Protein AF-A0A7S3QGG3-F1 (afdb_monomer_lite)

InterPro domains:
  IPR026705 HID1/Ecm30 [PF12722] (1-366)
  IPR026705 HID1/Ecm30 [PTHR21575] (1-366)

Organism: NCBI:txid122233

Radius of gyration: 30.62 Å; chains: 1; bounding box: 108×59×66 Å

Sequence (366 aa):
MGASASREKFRESFTELIDSDISPDDAEFWDELWKIPSSAEEVFELISPRSARFLRDERFDNLATLFTQATAQLCQIVETPYSIYFDQALNCVRVLTRVLPFLLEKGDLGTGDENVESLCWGTGEPLVDSIDGDRTAVSAAYRDSIVGKLFGGDDKYGGGGSGGSGGSALDDDAPEPLALLAIHAAMHMLFLPQFTCDFYEEGEGEDDGDDNSNSASDDSHSSGESRSRSRKGGSKEGFLDRVERRAREEEKDAEEKEDSIMKKKVGLKSNSKARYVASGILLQPKPACIVWNKGCGVKSKTSIQDSNGRKFDKNRVEVLRLLLSACCDPLYTMAEDYNPLASRWLSVATAADAPNAICLFYSLLN

Secondary structure (DSSP, 8-state):
--HHHHHHHHHHHHHHHHHSPPPTT-HHHHHHHHHS--SHHHHHHHS-HHHHHHHHHH-HHHHHHHHHHHHHHHHHHHHS--GGGHHHHHHHHHHHHHHHHHHHT-EETTEE-HHHHHHHH--S------S--------HHHHHHHHHHHH--------------------TTSPPPHHHHHHHHHHHHTT-BTTTB------S-------------------------------THHHHHHHHHHHHHHHHHHHHHHHHHHHHHTT--TT------TT------SSGGG-SS-BTTB-GGGS---TTHHHHHHHHHHHHHHHHHHT-GGGSS-TTT--TT--HHHHHHTSTT-TTHHHHHHHH--

pLDDT: mean 70.41, std 22.46, range [25.17, 98.19]

Foldseek 3Di:
DPLVVLLVVLLVLLVCLLPHDDDLPPPVSLVSNLPRDDDLVSLDVSCDPVNLLSCVPPVVQSVLSLLLSLLLLLLLCLVPVDVVCLSSNLSSLSNLLNNLLSLLLDDDAPGHDPLSCCSQPNFQDPDPDPPDDDDPRVHSVNSCVSNCVSVVDDPPDDDDDDDDDDDDPDPPPTHGGSLLSNQLSLLSQCQDDPNQDPDDDPPDDPDPPPDDDDDDDDYDDDDDDDDDDDDDDDDPVVVVVVVVVVVVVVVVVVVVVVVVVVCVVVPNDPPDDPPPPPDDDPLAQVQQQSQLDADDVRDPVSHDDDPPNVNSVVSSVSSVSSLVSLLCSLVSHDPVPRDSPPRPSVCSCPPPPRPSSSSVVNNVVD

Structure (mmCIF, N/CA/C/O backbone):
data_AF-A0A7S3QGG3-F1
#
_entry.id   AF-A0A7S3QGG3-F1
#
loop_
_atom_site.group_PDB
_atom_site.id
_atom_site.type_symbol
_atom_site.label_atom_id
_atom_site.label_alt_id
_atom_site.label_comp_id
_atom_site.label_asym_id
_atom_site.label_entity_id
_atom_site.label_seq_id
_atom_site.pdbx_PDB_ins_code
_atom_site.Cartn_x
_atom_site.Cartn_y
_atom_site.Cartn_z
_atom_site.occupancy
_atom_site.B_iso_or_equiv
_atom_site.auth_seq_id
_atom_site.auth_comp_id
_atom_site.auth_asym_id
_atom_site.auth_atom_id
_atom_site.pdbx_PDB_model_num
ATOM 1 N N . MET A 1 1 ? 17.758 20.788 15.809 1.00 44.16 1 MET A N 1
ATOM 2 C CA . MET A 1 1 ? 16.576 20.972 16.682 1.00 44.16 1 MET A CA 1
ATOM 3 C C . MET A 1 1 ? 15.234 20.717 15.967 1.00 44.16 1 MET A C 1
ATOM 5 O O . MET A 1 1 ? 14.211 20.970 16.574 1.00 44.16 1 MET A O 1
ATOM 9 N N . GLY A 1 2 ? 15.196 20.178 14.732 1.00 57.81 2 GLY A N 1
ATOM 10 C CA . GLY A 1 2 ? 13.938 20.007 13.972 1.00 57.81 2 GLY A CA 1
ATOM 11 C C . GLY A 1 2 ? 13.261 18.627 14.041 1.00 57.81 2 GLY A C 1
ATOM 12 O O . GLY A 1 2 ? 12.058 18.543 13.827 1.00 57.81 2 GLY A O 1
ATOM 13 N N . ALA A 1 3 ? 13.993 17.556 14.370 1.00 60.53 3 ALA A N 1
ATOM 14 C CA . ALA A 1 3 ? 13.441 16.193 14.396 1.00 60.53 3 ALA A CA 1
ATOM 15 C C . ALA A 1 3 ? 12.476 15.947 15.575 1.00 60.53 3 ALA A C 1
ATOM 17 O O . ALA A 1 3 ? 11.517 15.201 15.456 1.00 60.53 3 ALA A O 1
ATOM 18 N N . SER A 1 4 ? 12.691 16.593 16.726 1.00 64.12 4 SER A N 1
ATOM 19 C CA . SER A 1 4 ? 11.799 16.425 17.884 1.00 64.12 4 SER A CA 1
ATOM 20 C C . SER A 1 4 ? 10.455 17.137 17.700 1.00 64.12 4 SER A C 1
ATOM 22 O O . SER A 1 4 ? 9.431 16.568 18.051 1.00 64.12 4 SER A O 1
ATOM 24 N N . ALA A 1 5 ? 10.452 18.334 17.103 1.00 70.25 5 ALA A N 1
ATOM 25 C CA . ALA A 1 5 ? 9.229 19.108 16.866 1.00 70.25 5 ALA A CA 1
ATOM 26 C C . ALA A 1 5 ? 8.345 18.503 15.760 1.00 70.25 5 ALA A C 1
ATOM 28 O O . ALA A 1 5 ? 7.125 18.556 15.845 1.00 70.25 5 ALA A O 1
ATOM 29 N N . SER A 1 6 ? 8.951 17.895 14.733 1.00 77.38 6 SER A N 1
ATOM 30 C CA . SER A 1 6 ? 8.214 17.133 13.713 1.00 77.38 6 SER A CA 1
ATOM 31 C C . SER A 1 6 ? 7.546 15.905 14.331 1.00 77.38 6 SER A C 1
ATOM 33 O O . SER A 1 6 ? 6.347 15.720 14.185 1.00 77.38 6 SER A O 1
ATOM 35 N N . ARG A 1 7 ? 8.276 15.113 15.120 1.00 78.62 7 ARG A N 1
ATOM 36 C CA . ARG A 1 7 ? 7.699 13.946 15.809 1.00 78.62 7 ARG A CA 1
ATOM 37 C C . ARG A 1 7 ? 6.535 14.293 16.740 1.00 78.62 7 ARG A C 1
ATOM 39 O O . ARG A 1 7 ? 5.595 13.512 16.841 1.00 78.62 7 ARG A O 1
ATOM 46 N N . GLU A 1 8 ? 6.601 15.436 17.419 1.00 84.62 8 GLU A N 1
ATOM 47 C CA . GLU A 1 8 ? 5.519 15.926 18.280 1.00 84.62 8 GLU A CA 1
ATOM 48 C C . GLU A 1 8 ? 4.269 16.276 17.466 1.00 84.62 8 GLU A C 1
ATOM 50 O O . GLU A 1 8 ? 3.203 15.746 17.760 1.00 84.62 8 GLU A O 1
ATOM 55 N N . LYS A 1 9 ? 4.418 17.023 16.367 1.00 85.00 9 LYS A N 1
ATOM 56 C CA . LYS A 1 9 ? 3.314 17.318 15.439 1.00 85.00 9 LYS A CA 1
ATOM 57 C C . LYS A 1 9 ? 2.662 16.064 14.865 1.00 85.00 9 LYS A C 1
ATOM 59 O O . LYS A 1 9 ? 1.448 15.948 14.876 1.00 85.00 9 LYS A O 1
ATOM 64 N N . PHE A 1 10 ? 3.457 15.087 14.419 1.00 82.81 10 PHE A N 1
ATOM 65 C CA . PHE A 1 10 ? 2.900 13.831 13.899 1.00 82.81 10 PHE A CA 1
ATOM 66 C C . PHE A 1 10 ? 2.088 13.102 14.972 1.00 82.81 10 PHE A C 1
ATOM 68 O O . PHE A 1 10 ? 1.020 12.558 14.699 1.00 82.81 10 PHE A O 1
ATOM 75 N N . ARG A 1 11 ? 2.577 13.128 16.218 1.00 86.88 11 ARG A N 1
ATOM 76 C CA . ARG A 1 11 ? 1.882 12.563 17.373 1.00 86.88 11 ARG A CA 1
ATOM 77 C C . ARG A 1 11 ? 0.580 13.287 17.680 1.00 86.88 11 ARG A C 1
ATOM 79 O O . ARG A 1 11 ? -0.384 12.613 18.030 1.00 86.88 11 ARG A O 1
ATOM 86 N N . GLU A 1 12 ? 0.547 14.607 17.548 1.00 89.88 12 GLU A N 1
ATOM 87 C CA . GLU A 1 12 ? -0.672 15.409 17.670 1.00 89.88 12 GLU A CA 1
ATOM 88 C C . GLU A 1 12 ? -1.682 15.019 16.588 1.00 89.88 12 GLU A C 1
ATOM 90 O O . GLU A 1 12 ? -2.778 14.595 16.947 1.00 89.88 12 GLU A O 1
ATOM 95 N N . SER A 1 13 ? -1.287 15.000 15.309 1.00 88.75 13 SER A N 1
ATOM 96 C CA . SER A 1 13 ? -2.169 14.604 14.197 1.00 88.75 13 SER A CA 1
ATOM 97 C C . SER A 1 13 ? -2.724 13.186 14.364 1.00 88.75 13 SER A C 1
ATOM 99 O O . SER A 1 13 ? -3.894 12.925 14.105 1.00 88.75 13 SER A O 1
ATOM 101 N N . PHE A 1 14 ? -1.910 12.239 14.838 1.00 89.31 14 PHE A N 1
ATOM 102 C CA . PHE A 1 14 ? -2.386 10.878 15.088 1.00 89.31 14 PHE A CA 1
ATOM 103 C C . PHE A 1 14 ? -3.274 10.766 16.334 1.00 89.31 14 PHE A C 1
ATOM 105 O O . PHE A 1 14 ? -4.163 9.921 16.380 1.00 89.31 14 PHE A O 1
ATOM 112 N N . THR A 1 15 ? -3.041 11.593 17.355 1.00 89.38 15 THR A N 1
ATOM 113 C CA . THR A 1 15 ? -3.928 11.654 18.528 1.00 89.38 15 THR A CA 1
ATOM 114 C C . THR A 1 15 ? -5.275 12.243 18.125 1.00 89.38 15 THR A C 1
ATOM 116 O O . THR A 1 15 ? -6.308 11.695 18.490 1.00 89.38 15 THR A O 1
ATOM 119 N N . GLU A 1 16 ? -5.273 13.276 17.286 1.00 91.38 16 GLU A N 1
ATOM 120 C CA . GLU A 1 16 ? -6.479 13.835 16.681 1.00 91.38 16 GLU A CA 1
ATOM 121 C C . GLU A 1 16 ? -7.229 12.795 15.838 1.00 91.38 16 GLU A C 1
ATOM 123 O O . GLU A 1 16 ? -8.441 12.670 15.975 1.00 91.38 16 GLU A O 1
ATOM 128 N N . LEU A 1 17 ? -6.517 11.959 15.073 1.00 91.25 17 LEU A N 1
ATOM 129 C CA . LEU A 1 17 ? -7.116 10.833 14.342 1.00 91.25 17 LEU A CA 1
ATOM 130 C C . LEU A 1 17 ? -7.791 9.805 15.265 1.00 91.25 17 LEU A C 1
ATOM 132 O O . LEU A 1 17 ? -8.716 9.110 14.847 1.00 91.25 17 LEU A O 1
ATOM 136 N N . ILE A 1 18 ? -7.340 9.670 16.512 1.00 92.00 18 ILE A N 1
ATOM 137 C CA . ILE A 1 18 ? -7.956 8.774 17.498 1.00 92.00 18 ILE A CA 1
ATOM 138 C C . ILE A 1 18 ? -9.148 9.455 18.179 1.00 92.00 18 ILE A C 1
ATOM 140 O O . ILE A 1 18 ? -10.200 8.830 18.329 1.00 92.00 18 ILE A O 1
ATOM 144 N N . ASP A 1 19 ? -8.998 10.717 18.567 1.00 90.94 19 ASP A N 1
ATOM 145 C CA . ASP A 1 19 ? -9.931 11.411 19.458 1.00 90.94 19 ASP A CA 1
ATOM 146 C C . ASP A 1 19 ? -11.068 12.139 18.714 1.00 90.94 19 ASP A C 1
ATOM 148 O O . ASP A 1 19 ? -12.147 12.312 19.281 1.00 90.94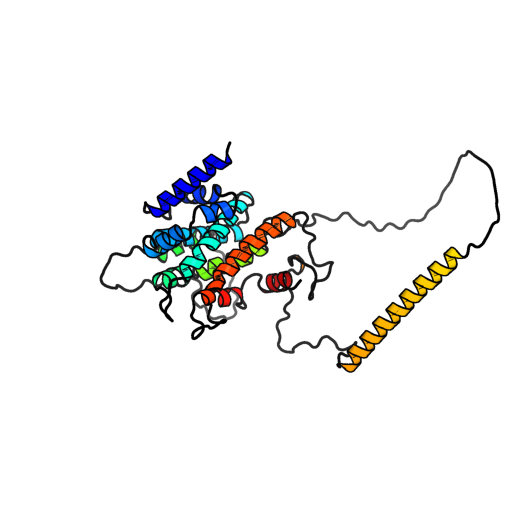 19 ASP A O 1
ATOM 152 N N . SER A 1 20 ? -10.865 12.520 17.448 1.00 90.81 20 SER A N 1
ATOM 153 C CA . SER A 1 20 ? -11.765 13.392 16.673 1.00 90.81 20 SER A CA 1
ATOM 154 C C . SER A 1 20 ? -12.174 12.772 15.339 1.00 90.81 20 SER A C 1
ATOM 156 O O . SER A 1 20 ? -11.439 11.973 14.759 1.00 90.81 20 SER A O 1
ATOM 158 N N . ASP A 1 21 ? -13.378 13.087 14.861 1.00 87.00 21 ASP A N 1
ATOM 159 C CA . ASP A 1 21 ? -13.834 12.672 13.530 1.00 87.00 21 ASP A CA 1
ATOM 160 C C . ASP A 1 21 ? -13.167 13.550 12.479 1.00 87.00 21 ASP A C 1
ATOM 162 O O . ASP A 1 21 ? -13.369 14.765 12.456 1.00 87.00 21 ASP A O 1
ATOM 166 N N . ILE A 1 22 ? -12.350 12.933 11.629 1.00 87.94 22 ILE A N 1
ATOM 167 C CA . ILE A 1 22 ? -11.585 13.656 10.616 1.00 87.94 22 ILE A CA 1
ATOM 168 C C . ILE A 1 22 ? -12.312 13.548 9.292 1.00 87.94 22 ILE A C 1
ATOM 170 O O . ILE A 1 22 ? -12.574 12.451 8.796 1.00 87.94 22 ILE A O 1
ATOM 174 N N . SER A 1 23 ? -12.620 14.705 8.710 1.00 87.00 23 SER A N 1
ATOM 175 C CA . SER A 1 23 ? -13.204 14.734 7.381 1.00 87.00 23 SER A CA 1
ATOM 176 C C . SER A 1 23 ? -12.190 14.195 6.375 1.00 87.00 23 SER A C 1
ATOM 178 O O . SER A 1 23 ? -11.049 14.664 6.323 1.00 87.00 23 SER A O 1
ATOM 180 N N . PRO A 1 24 ? -12.582 13.254 5.516 1.00 82.94 24 PRO A N 1
ATOM 181 C CA . PRO A 1 24 ? -11.700 12.816 4.454 1.00 82.94 24 PRO A CA 1
ATOM 182 C C . PRO A 1 24 ? -11.383 13.940 3.436 1.00 82.94 24 PRO A C 1
ATOM 184 O O . PRO A 1 24 ? -10.364 13.864 2.760 1.00 82.94 24 PRO A O 1
ATOM 187 N N . ASP A 1 25 ? -12.172 15.021 3.379 1.00 84.25 25 ASP A N 1
ATOM 188 C CA . ASP A 1 25 ? -11.895 16.198 2.534 1.00 84.25 25 ASP A CA 1
ATOM 189 C C . ASP A 1 25 ? -10.905 17.201 3.164 1.00 84.25 25 ASP A C 1
ATOM 191 O O . ASP A 1 25 ? -10.607 18.240 2.567 1.00 84.25 25 ASP A O 1
ATOM 195 N N . ASP A 1 26 ? -10.392 16.924 4.367 1.00 89.00 26 ASP A N 1
ATOM 196 C CA . ASP A 1 26 ? -9.423 17.781 5.054 1.00 89.00 26 ASP A CA 1
ATOM 197 C C . ASP A 1 26 ? -8.012 17.635 4.459 1.00 89.00 26 ASP A C 1
ATOM 199 O O . ASP A 1 26 ? -7.131 16.954 4.988 1.00 89.00 26 ASP A O 1
ATOM 203 N N . ALA A 1 27 ? -7.802 18.264 3.302 1.00 87.25 27 ALA A N 1
ATOM 204 C CA . ALA A 1 27 ? -6.539 18.188 2.577 1.00 87.25 27 ALA A CA 1
ATOM 205 C C . ALA A 1 27 ? -5.342 18.719 3.387 1.00 87.25 27 ALA A C 1
ATOM 207 O O . ALA A 1 27 ? -4.229 18.245 3.181 1.00 87.25 27 ALA A O 1
ATOM 208 N N . GLU A 1 28 ? -5.552 19.681 4.293 1.00 89.12 28 GLU A N 1
ATOM 209 C CA . GLU A 1 28 ? -4.480 20.243 5.121 1.00 89.12 28 GLU A CA 1
ATOM 210 C C . GLU A 1 28 ? -4.008 19.221 6.159 1.00 89.12 28 GLU A C 1
ATOM 212 O O . GLU A 1 28 ? -2.804 18.973 6.268 1.00 89.12 28 GLU A O 1
ATOM 217 N N . PHE A 1 29 ? -4.950 18.555 6.836 1.00 92.00 29 PHE A N 1
ATOM 218 C CA . PHE A 1 29 ? -4.641 17.481 7.776 1.00 92.00 29 PHE A CA 1
ATOM 219 C C . PHE A 1 29 ? -3.883 16.328 7.102 1.00 92.00 29 PHE A C 1
ATOM 221 O O . PHE A 1 29 ? -2.825 15.914 7.585 1.00 92.00 29 PHE A O 1
ATOM 228 N N . TRP A 1 30 ? -4.397 15.807 5.979 1.00 91.88 30 TRP A N 1
ATOM 229 C CA . TRP A 1 30 ? -3.793 14.651 5.303 1.00 91.88 30 TRP A CA 1
ATOM 230 C C . TRP A 1 30 ? -2.407 14.975 4.739 1.00 91.88 30 TRP A C 1
ATOM 232 O O . TRP A 1 30 ? -1.473 14.190 4.904 1.00 91.88 30 TRP A O 1
ATOM 242 N N . ASP A 1 31 ? -2.235 16.151 4.135 1.00 89.31 31 ASP A N 1
ATOM 243 C CA . ASP A 1 31 ? -0.945 16.601 3.611 1.00 89.31 31 ASP A CA 1
ATOM 244 C C . ASP A 1 31 ? 0.096 16.794 4.731 1.00 89.31 31 ASP A C 1
ATOM 246 O O . ASP A 1 31 ? 1.254 16.386 4.580 1.00 89.31 31 ASP A O 1
ATOM 250 N N . GLU A 1 32 ? -0.298 17.339 5.890 1.00 89.62 32 GLU A N 1
ATOM 251 C CA . GLU A 1 32 ? 0.584 17.415 7.061 1.00 89.62 32 GLU A CA 1
ATOM 252 C C . GLU A 1 32 ? 0.936 16.007 7.581 1.00 89.62 32 GLU A C 1
ATOM 254 O O . GLU A 1 32 ? 2.120 15.705 7.771 1.00 89.62 32 GLU A O 1
ATOM 259 N N . LEU A 1 33 ? -0.043 15.102 7.700 1.00 90.50 33 LEU A N 1
ATOM 260 C CA . LEU A 1 33 ? 0.165 13.721 8.154 1.00 90.50 33 LEU A CA 1
ATOM 261 C C . LEU A 1 33 ? 1.197 12.964 7.294 1.00 90.50 33 LEU A C 1
ATOM 263 O O . LEU A 1 33 ? 2.023 12.222 7.834 1.00 90.50 33 LEU A O 1
ATOM 267 N N . TRP A 1 34 ? 1.195 13.166 5.971 1.00 92.25 34 TRP A N 1
ATOM 268 C CA . TRP A 1 34 ? 2.118 12.494 5.045 1.00 92.25 34 TRP A CA 1
ATOM 269 C C . TRP A 1 34 ? 3.494 13.144 4.950 1.00 92.25 34 TRP A C 1
ATOM 271 O O . TRP A 1 34 ? 4.460 12.467 4.593 1.00 92.25 34 TRP A O 1
ATOM 281 N N . LYS A 1 35 ? 3.621 14.435 5.265 1.00 89.12 35 LYS A N 1
ATOM 282 C CA . LYS A 1 35 ? 4.896 15.167 5.179 1.00 89.12 35 LYS A CA 1
ATOM 283 C C . LYS A 1 35 ? 5.805 14.963 6.380 1.00 89.12 35 LYS A C 1
ATOM 285 O O . LYS A 1 35 ? 7.020 15.094 6.239 1.00 89.12 35 LYS A O 1
ATOM 290 N N . ILE A 1 36 ? 5.238 14.707 7.556 1.00 84.44 36 ILE A N 1
ATOM 291 C CA . ILE A 1 36 ? 6.011 14.749 8.798 1.00 84.44 36 ILE A CA 1
ATOM 292 C C . ILE A 1 36 ? 6.928 13.528 9.010 1.00 84.44 36 ILE A C 1
ATOM 294 O O . ILE A 1 36 ? 8.076 13.743 9.415 1.00 84.44 36 ILE A O 1
ATOM 298 N N . PRO A 1 37 ? 6.491 12.270 8.793 1.00 84.75 37 PRO A N 1
ATOM 299 C CA . PRO A 1 37 ? 7.321 11.118 9.129 1.00 84.75 37 PRO A CA 1
ATOM 300 C C . PRO A 1 37 ? 8.581 11.055 8.269 1.00 84.75 37 PRO A C 1
ATOM 302 O O . PRO A 1 37 ? 8.536 11.230 7.053 1.00 84.75 37 PRO A O 1
ATOM 305 N N . SER A 1 38 ? 9.719 10.757 8.891 1.00 82.75 38 SER A N 1
ATOM 306 C CA . SER A 1 38 ? 10.996 10.644 8.178 1.00 82.75 38 SER A CA 1
ATOM 307 C C . SER A 1 38 ? 11.461 9.197 7.984 1.00 82.75 38 SER A C 1
ATOM 309 O O . SER A 1 38 ? 12.297 8.926 7.117 1.00 82.75 38 SER A O 1
ATOM 311 N N . SER A 1 39 ? 10.906 8.246 8.744 1.00 89.12 39 SER A N 1
ATOM 312 C CA . SER A 1 39 ? 11.239 6.823 8.637 1.00 89.12 39 SER A CA 1
ATOM 313 C C . SER A 1 39 ? 10.101 5.895 9.075 1.00 89.12 39 SER A C 1
ATOM 315 O O . SER A 1 39 ? 9.138 6.315 9.720 1.00 89.12 39 SER A O 1
ATOM 317 N N . ALA A 1 40 ? 10.220 4.605 8.740 1.00 89.44 40 ALA A N 1
ATOM 318 C CA . ALA A 1 40 ? 9.274 3.577 9.174 1.00 89.44 40 ALA A CA 1
ATOM 319 C C . ALA A 1 40 ? 9.243 3.423 10.704 1.00 89.44 40 ALA A C 1
ATOM 321 O O . ALA A 1 40 ? 8.181 3.182 11.273 1.00 89.44 40 ALA A O 1
ATOM 322 N N . GLU A 1 41 ? 10.381 3.603 11.383 1.00 90.88 41 GLU A N 1
ATOM 323 C CA . GLU A 1 41 ? 10.461 3.530 12.843 1.00 90.88 41 GLU A CA 1
ATOM 324 C C . GLU A 1 41 ? 9.578 4.587 13.511 1.00 90.88 41 GLU A C 1
ATOM 326 O O . GLU A 1 41 ? 8.884 4.265 14.471 1.00 90.88 41 GLU A O 1
ATOM 331 N N . GLU A 1 42 ? 9.541 5.818 12.987 1.00 89.88 42 GLU A N 1
ATOM 332 C CA . GLU A 1 42 ? 8.689 6.878 13.547 1.00 89.88 42 GLU A CA 1
ATOM 333 C C . GLU A 1 42 ? 7.204 6.553 13.381 1.00 89.88 42 GLU A C 1
ATOM 335 O O . GLU A 1 42 ? 6.424 6.700 14.323 1.00 89.88 42 GLU A O 1
ATOM 340 N N . VAL A 1 43 ? 6.826 6.041 12.204 1.00 92.12 43 VAL A N 1
ATOM 341 C CA . VAL A 1 43 ? 5.459 5.579 11.934 1.00 92.12 43 VAL A CA 1
ATOM 342 C C . VAL A 1 43 ? 5.075 4.449 12.888 1.00 92.12 43 VAL A C 1
ATOM 344 O O . VAL A 1 43 ? 3.981 4.451 13.444 1.00 92.12 43 VAL A O 1
ATOM 347 N N . PHE A 1 44 ? 5.964 3.484 13.118 1.00 92.44 44 PHE A N 1
ATOM 348 C CA . PHE A 1 44 ? 5.653 2.286 13.902 1.00 92.44 44 PHE A CA 1
ATOM 349 C C . PHE A 1 44 ? 5.656 2.558 15.409 1.00 92.44 44 PHE A C 1
ATOM 351 O O . PHE A 1 44 ? 4.908 1.913 16.149 1.00 92.44 44 PHE A O 1
ATOM 358 N N . GLU A 1 45 ? 6.484 3.499 15.861 1.00 90.06 45 GLU A N 1
ATOM 359 C CA . GLU A 1 45 ? 6.492 3.980 17.240 1.00 90.06 45 GLU A CA 1
ATOM 360 C C . GLU A 1 45 ? 5.201 4.734 17.563 1.00 90.06 45 GLU A C 1
ATOM 362 O O . GLU A 1 45 ? 4.620 4.524 18.631 1.00 90.06 45 GLU A O 1
ATOM 367 N N . LEU A 1 46 ? 4.723 5.568 16.633 1.00 86.00 46 LEU A N 1
ATOM 368 C CA . LEU A 1 46 ? 3.498 6.325 16.841 1.00 86.00 46 LEU A CA 1
ATOM 369 C C . LEU A 1 46 ? 2.246 5.455 16.707 1.00 86.00 46 LEU A C 1
ATOM 371 O O . LEU A 1 46 ? 1.405 5.420 17.609 1.00 86.00 46 LEU A O 1
ATOM 375 N N . ILE A 1 47 ? 2.147 4.704 15.610 1.00 92.44 47 ILE A N 1
ATOM 376 C CA . ILE A 1 47 ? 1.074 3.740 15.380 1.00 92.44 47 ILE A CA 1
ATOM 377 C C . ILE A 1 47 ? 1.422 2.465 16.157 1.00 92.44 47 ILE A C 1
ATOM 379 O O . ILE A 1 47 ? 1.831 1.433 15.612 1.00 92.44 47 ILE A O 1
ATOM 383 N N . SER A 1 48 ? 1.297 2.545 17.481 1.00 94.19 48 SER A N 1
ATOM 384 C CA . SER A 1 48 ? 1.527 1.405 18.364 1.00 94.19 48 SER A CA 1
ATOM 385 C C . SER A 1 48 ? 0.534 0.270 18.054 1.00 94.19 48 SER A C 1
ATOM 387 O O . SER A 1 48 ? -0.573 0.539 17.580 1.00 94.19 48 SER A O 1
ATOM 389 N N . PRO A 1 49 ? 0.853 -1.007 18.358 1.00 93.44 49 PRO A N 1
ATOM 390 C CA . PRO A 1 49 ? -0.085 -2.107 18.115 1.00 93.44 49 PRO A CA 1
ATOM 391 C C . PRO A 1 49 ? -1.422 -1.918 18.840 1.00 93.44 49 PRO A C 1
ATOM 393 O O . PRO A 1 49 ? -2.457 -2.393 18.390 1.00 93.44 49 PRO A O 1
ATOM 396 N N . ARG A 1 50 ? -1.397 -1.236 19.992 1.00 92.81 50 ARG A N 1
ATOM 397 C CA . ARG A 1 50 ? -2.593 -0.933 20.775 1.00 92.81 50 ARG A CA 1
ATOM 398 C C . ARG A 1 50 ? -3.446 0.128 20.087 1.00 92.81 50 ARG A C 1
ATOM 400 O O . ARG A 1 50 ? -4.651 -0.055 19.986 1.00 92.81 50 ARG A O 1
ATOM 407 N N . SER A 1 51 ? -2.817 1.195 19.603 1.00 93.25 51 SER A N 1
ATOM 408 C CA . SER A 1 51 ? -3.499 2.276 18.888 1.00 93.25 51 SER A CA 1
ATOM 409 C C . SER A 1 51 ? -4.095 1.790 17.568 1.00 93.25 51 SER A C 1
ATOM 411 O O . SER A 1 51 ? -5.226 2.132 17.259 1.00 93.25 51 SER A O 1
ATOM 413 N N . ALA A 1 52 ? -3.378 0.941 16.824 1.00 92.81 52 ALA A N 1
ATOM 414 C CA . ALA A 1 52 ? -3.884 0.364 15.578 1.00 92.81 52 ALA A CA 1
ATOM 415 C C . ALA A 1 52 ? -5.136 -0.502 15.798 1.00 92.81 52 ALA A C 1
ATOM 417 O O . ALA A 1 52 ? -6.117 -0.358 15.075 1.00 92.81 52 ALA A O 1
ATOM 418 N N . ARG A 1 53 ? -5.134 -1.359 16.830 1.00 92.00 53 ARG A N 1
ATOM 419 C CA . ARG A 1 53 ? -6.324 -2.142 17.203 1.00 92.00 53 ARG A CA 1
ATOM 420 C C . ARG A 1 53 ? -7.468 -1.259 17.689 1.00 92.00 53 ARG A C 1
ATOM 422 O O . ARG A 1 53 ? -8.601 -1.499 17.309 1.00 92.00 53 ARG A O 1
ATOM 429 N N . PHE A 1 54 ? -7.170 -0.214 18.460 1.00 92.94 54 PHE A N 1
ATOM 430 C CA . PHE A 1 54 ? -8.181 0.755 18.884 1.00 92.94 54 PHE A CA 1
ATOM 431 C C . PHE A 1 54 ? -8.825 1.470 17.688 1.00 92.94 54 PHE A C 1
ATOM 433 O O . PHE A 1 54 ? -10.045 1.555 17.624 1.00 92.94 54 PHE A O 1
ATOM 440 N N . LEU A 1 55 ? -8.030 1.914 16.706 1.00 91.44 55 LEU A N 1
ATOM 441 C CA . LEU A 1 55 ? -8.556 2.493 15.467 1.00 91.44 55 LEU A CA 1
ATOM 442 C C . LEU A 1 55 ? -9.453 1.505 14.714 1.00 91.44 55 LEU A 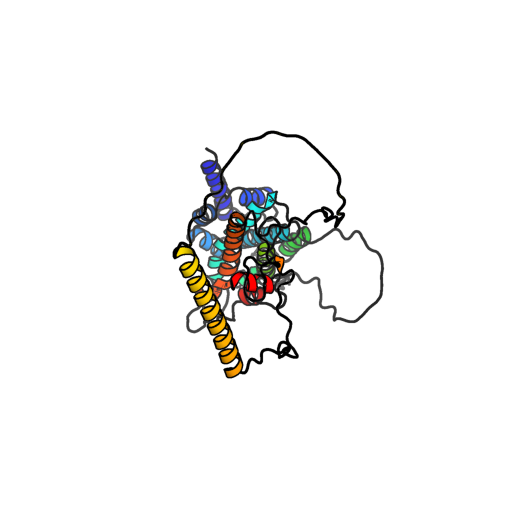C 1
ATOM 444 O O . LEU A 1 55 ? -10.505 1.891 14.225 1.00 91.44 55 LEU A O 1
ATOM 448 N N . ARG A 1 56 ? -9.074 0.227 14.648 1.00 90.94 56 ARG A N 1
ATOM 449 C CA . ARG A 1 56 ? -9.893 -0.811 14.008 1.00 90.94 56 ARG A CA 1
ATOM 450 C C . ARG A 1 56 ? -11.203 -1.074 14.746 1.00 90.94 56 ARG A C 1
ATOM 452 O O . ARG A 1 56 ? -12.233 -1.220 14.100 1.00 90.94 56 ARG A O 1
ATOM 459 N N . ASP A 1 57 ? -11.152 -1.193 16.068 1.00 90.12 57 ASP A N 1
ATOM 460 C CA . ASP A 1 57 ? -12.282 -1.682 16.860 1.00 90.12 57 ASP A CA 1
ATOM 461 C C . ASP A 1 57 ? -13.263 -0.559 17.234 1.00 90.12 57 ASP A C 1
ATOM 463 O O . ASP A 1 57 ? -14.471 -0.773 17.185 1.00 90.12 57 ASP A O 1
ATOM 467 N N . GLU A 1 58 ? -12.760 0.638 17.552 1.00 91.31 58 GLU A N 1
ATOM 468 C CA . GLU A 1 58 ? -13.557 1.749 18.100 1.00 91.31 58 GLU A CA 1
ATOM 469 C C . GLU A 1 58 ? -13.708 2.932 17.128 1.00 91.31 58 GLU A C 1
ATOM 471 O O . GLU A 1 58 ? -14.637 3.726 17.258 1.00 91.31 58 GLU A O 1
ATOM 476 N N . ARG A 1 59 ? -12.797 3.092 16.154 1.00 92.25 59 ARG A N 1
ATOM 477 C CA . ARG A 1 59 ? -12.755 4.249 15.231 1.00 92.25 59 ARG A CA 1
ATOM 478 C C . ARG A 1 59 ? -12.610 3.811 13.769 1.00 92.25 59 ARG A C 1
ATOM 480 O O . ARG A 1 59 ? -11.804 4.370 13.022 1.00 92.25 59 ARG A O 1
ATOM 487 N N . PHE A 1 60 ? -13.374 2.792 13.366 1.00 90.88 60 PHE A N 1
ATOM 488 C CA . PHE A 1 60 ? -13.214 2.156 12.054 1.00 90.88 60 PHE A CA 1
ATOM 489 C C . PHE A 1 60 ? -13.369 3.141 10.885 1.00 90.88 60 PHE A C 1
ATOM 491 O O . PHE A 1 60 ? -12.632 3.034 9.913 1.00 90.88 60 PHE A O 1
ATOM 498 N N . ASP A 1 61 ? -14.248 4.140 10.987 1.00 88.94 61 ASP A N 1
ATOM 499 C CA . ASP A 1 61 ? -14.446 5.136 9.922 1.00 88.94 61 ASP A CA 1
ATOM 500 C C . ASP A 1 61 ? -13.190 5.991 9.674 1.00 88.94 61 ASP A C 1
ATOM 502 O O . ASP A 1 61 ? -12.806 6.234 8.525 1.00 88.94 61 ASP A O 1
ATOM 506 N N . ASN A 1 62 ? -12.478 6.365 10.743 1.00 91.62 62 ASN A N 1
ATOM 507 C CA . ASN A 1 62 ? -11.188 7.050 10.638 1.00 91.62 62 ASN A CA 1
ATOM 508 C C . ASN A 1 62 ? -10.115 6.119 10.057 1.00 91.62 62 ASN A C 1
ATOM 510 O O . ASN A 1 62 ? -9.285 6.558 9.262 1.00 91.62 62 ASN A O 1
ATOM 514 N N . LEU A 1 63 ? -10.140 4.825 10.402 1.00 92.62 63 LEU A N 1
ATOM 515 C CA . LEU A 1 63 ? -9.236 3.829 9.819 1.00 92.62 63 LEU A CA 1
ATOM 516 C C . LEU A 1 63 ? -9.491 3.626 8.319 1.00 92.62 63 LEU A C 1
ATOM 518 O O . LEU A 1 63 ? -8.547 3.586 7.531 1.00 92.62 63 LEU A O 1
ATOM 522 N N . ALA A 1 64 ? -10.759 3.512 7.928 1.00 91.31 64 ALA A N 1
ATOM 523 C CA . ALA A 1 64 ? -11.201 3.387 6.547 1.00 91.31 64 ALA A CA 1
ATOM 524 C C . ALA A 1 64 ? -10.790 4.613 5.730 1.00 91.31 64 ALA A C 1
ATOM 526 O O . ALA A 1 64 ? -10.266 4.474 4.623 1.00 91.31 64 ALA A O 1
ATOM 527 N N . THR A 1 65 ? -10.957 5.805 6.301 1.00 92.00 65 THR A N 1
ATOM 528 C CA . THR A 1 65 ? -10.504 7.058 5.700 1.00 92.00 65 THR A CA 1
ATOM 529 C C . THR A 1 65 ? -8.985 7.090 5.544 1.00 92.00 65 THR A C 1
ATOM 531 O O . THR A 1 65 ? -8.501 7.326 4.440 1.00 92.00 65 THR A O 1
ATOM 534 N N . LEU A 1 66 ? -8.230 6.785 6.606 1.00 94.12 66 LEU A N 1
ATOM 535 C CA . LEU A 1 66 ? -6.765 6.716 6.582 1.00 94.12 66 LEU A CA 1
ATOM 536 C C . LEU A 1 66 ? -6.270 5.774 5.476 1.00 94.12 66 LEU A C 1
ATOM 538 O O . LEU A 1 66 ? -5.369 6.123 4.715 1.00 94.12 66 LEU A O 1
ATOM 542 N N . PHE A 1 67 ? -6.871 4.585 5.381 1.00 94.62 67 PHE A N 1
ATOM 543 C CA . PHE A 1 67 ? -6.539 3.592 4.364 1.00 94.62 67 PHE A CA 1
ATOM 544 C C . PHE A 1 67 ? -6.861 4.107 2.956 1.00 94.62 67 PHE A C 1
ATOM 546 O O . PHE A 1 67 ? -6.024 4.018 2.062 1.00 94.62 67 PHE A O 1
ATOM 553 N N . THR A 1 68 ? -8.048 4.692 2.771 1.00 92.75 68 THR A N 1
ATOM 554 C CA . THR A 1 68 ? -8.501 5.240 1.484 1.00 92.75 68 THR A CA 1
ATOM 555 C C . THR A 1 68 ? -7.594 6.369 1.004 1.00 92.75 68 THR A C 1
ATOM 557 O O . THR A 1 68 ? -7.143 6.332 -0.137 1.00 92.75 68 THR A O 1
ATOM 560 N N . GLN A 1 69 ? -7.267 7.329 1.873 1.00 94.12 69 GLN A N 1
ATOM 561 C CA . GLN A 1 69 ? -6.389 8.459 1.550 1.00 94.12 69 GLN A CA 1
ATOM 562 C C . GLN A 1 69 ? -4.967 8.003 1.216 1.00 94.12 69 GLN A C 1
ATOM 564 O O . GLN A 1 69 ? -4.377 8.461 0.239 1.00 94.12 69 GLN A O 1
ATOM 569 N N . ALA A 1 70 ? -4.423 7.053 1.982 1.00 96.12 70 ALA A N 1
ATOM 570 C CA . ALA A 1 70 ? -3.101 6.510 1.699 1.00 96.12 70 ALA A CA 1
ATOM 571 C C . ALA A 1 70 ? -3.067 5.782 0.345 1.00 96.12 70 ALA A C 1
ATOM 573 O O . ALA A 1 70 ? -2.150 6.014 -0.439 1.00 96.12 70 ALA A O 1
ATOM 574 N N . THR A 1 71 ? -4.068 4.948 0.036 1.00 95.69 71 THR A N 1
ATOM 575 C CA . THR A 1 71 ? -4.170 4.274 -1.270 1.00 95.69 71 THR A CA 1
ATOM 576 C C . THR A 1 71 ? -4.344 5.273 -2.411 1.00 95.69 71 THR A C 1
ATOM 578 O O . THR A 1 71 ? -3.655 5.156 -3.421 1.00 95.69 71 THR A O 1
ATOM 581 N N . ALA A 1 72 ? -5.187 6.292 -2.235 1.00 92.12 72 ALA A N 1
ATOM 582 C CA . ALA A 1 72 ? -5.378 7.369 -3.201 1.00 92.12 72 ALA A CA 1
ATOM 583 C C . ALA A 1 72 ? -4.058 8.098 -3.522 1.00 92.12 72 ALA A C 1
ATOM 585 O O . ALA A 1 72 ? -3.734 8.307 -4.690 1.00 92.12 72 ALA A O 1
ATOM 586 N N . GLN A 1 73 ? -3.236 8.377 -2.506 1.00 93.75 73 GLN A N 1
ATOM 587 C CA . GLN A 1 73 ? -1.902 8.952 -2.693 1.00 93.75 73 GLN A CA 1
ATOM 588 C C . GLN A 1 73 ? -0.955 8.014 -3.467 1.00 93.75 73 GLN A C 1
ATOM 590 O O . GLN A 1 73 ? -0.169 8.480 -4.297 1.00 93.75 73 GLN A O 1
ATOM 595 N N . LEU A 1 74 ? -1.006 6.695 -3.218 1.00 96.06 74 LEU A N 1
ATOM 596 C CA . LEU A 1 74 ? -0.202 5.720 -3.973 1.00 96.06 74 LEU A CA 1
ATOM 597 C C . LEU A 1 74 ? -0.608 5.682 -5.450 1.00 96.06 74 LEU A C 1
ATOM 599 O O . LEU A 1 74 ? 0.242 5.616 -6.335 1.00 96.06 74 LEU A O 1
ATOM 603 N N . CYS A 1 75 ? -1.905 5.742 -5.721 1.00 93.69 75 CYS A N 1
ATOM 604 C CA . CYS A 1 75 ? -2.430 5.827 -7.073 1.00 93.69 75 CYS A CA 1
ATOM 605 C C . CYS A 1 75 ? -1.976 7.113 -7.777 1.00 93.69 75 CYS A C 1
ATOM 607 O O . CYS A 1 75 ? -1.426 7.055 -8.877 1.00 93.69 75 CYS A O 1
ATOM 609 N N . GLN A 1 76 ? -2.104 8.259 -7.103 1.00 91.88 76 GLN A N 1
ATOM 610 C CA . GLN A 1 76 ? -1.713 9.557 -7.648 1.00 91.88 76 GLN A CA 1
ATOM 611 C C . GLN A 1 76 ? -0.228 9.606 -8.029 1.00 91.88 76 GLN A C 1
ATOM 613 O O . GLN A 1 76 ? 0.117 10.155 -9.078 1.00 91.88 76 GLN A O 1
ATOM 618 N N . ILE A 1 77 ? 0.661 9.034 -7.205 1.00 92.62 77 ILE A N 1
ATOM 619 C CA . ILE A 1 77 ? 2.101 9.052 -7.503 1.00 92.62 77 ILE A CA 1
ATOM 620 C C . ILE A 1 77 ? 2.477 8.130 -8.665 1.00 92.62 77 ILE A C 1
ATOM 622 O O . ILE A 1 77 ? 3.465 8.384 -9.353 1.00 92.62 77 ILE A O 1
ATOM 626 N N . VAL A 1 78 ? 1.706 7.064 -8.886 1.00 92.62 78 VAL A N 1
ATOM 627 C CA . VAL A 1 78 ? 1.882 6.166 -10.032 1.00 92.62 78 VAL A CA 1
ATOM 628 C C . VAL A 1 78 ? 1.459 6.859 -11.323 1.00 92.62 78 VAL A C 1
ATOM 630 O O . VAL A 1 78 ? 2.163 6.749 -12.325 1.00 92.62 78 VAL A O 1
ATOM 633 N N . GLU A 1 79 ? 0.347 7.589 -11.291 1.00 88.69 79 GLU A N 1
ATOM 634 C CA . GLU A 1 79 ? -0.178 8.301 -12.455 1.00 88.69 79 GLU A CA 1
ATOM 635 C C . GLU A 1 79 ? 0.648 9.548 -12.797 1.00 88.69 79 GLU A C 1
ATOM 637 O O . GLU A 1 79 ? 1.012 9.776 -13.951 1.00 88.69 79 GLU A O 1
ATOM 642 N N . THR A 1 80 ? 0.999 10.340 -11.782 1.00 89.94 80 THR A N 1
ATOM 643 C CA . THR A 1 80 ? 1.750 11.590 -11.934 1.00 89.94 80 THR A CA 1
ATOM 644 C C . THR A 1 80 ? 2.983 11.601 -11.018 1.00 89.94 80 THR A C 1
ATOM 646 O O . THR A 1 80 ? 2.952 12.150 -9.913 1.00 89.94 80 THR A O 1
ATOM 649 N N . PRO A 1 81 ? 4.109 10.994 -11.451 1.00 90.12 81 PRO A N 1
ATOM 650 C CA . PRO A 1 81 ? 5.291 10.803 -10.613 1.00 90.12 81 PRO A CA 1
ATOM 651 C C . PRO A 1 81 ? 6.099 12.091 -10.425 1.00 90.12 81 PRO A C 1
ATOM 653 O O . PRO A 1 81 ? 7.170 12.284 -11.004 1.00 90.12 81 PRO A O 1
ATOM 656 N N . TYR A 1 82 ? 5.607 12.984 -9.571 1.00 91.00 82 TYR A N 1
ATOM 657 C CA . TYR A 1 82 ? 6.352 14.160 -9.139 1.00 91.00 82 TYR A CA 1
ATOM 658 C C . TYR A 1 82 ? 7.259 13.814 -7.959 1.00 91.00 82 TYR A C 1
ATOM 660 O O . TYR A 1 82 ? 6.805 13.450 -6.875 1.00 91.00 82 TYR A O 1
ATOM 668 N N . SER A 1 83 ? 8.567 13.995 -8.146 1.00 90.75 83 SER A N 1
ATOM 669 C CA . SER A 1 83 ? 9.581 13.599 -7.162 1.00 90.75 83 SER A CA 1
ATOM 670 C C . SER A 1 83 ? 9.459 14.289 -5.802 1.00 90.75 83 SER A C 1
ATOM 672 O O . SER A 1 83 ? 9.879 13.728 -4.791 1.00 90.75 83 SER A O 1
ATOM 674 N N . ILE A 1 84 ? 8.828 15.466 -5.756 1.00 91.62 84 ILE A N 1
ATOM 675 C CA . ILE A 1 84 ? 8.507 16.194 -4.519 1.00 91.62 84 ILE A CA 1
ATOM 676 C C . ILE A 1 84 ? 7.537 15.436 -3.597 1.00 91.62 84 ILE A C 1
ATOM 678 O O . ILE A 1 84 ? 7.484 15.730 -2.406 1.00 91.62 84 ILE A O 1
ATOM 682 N N . TYR A 1 85 ? 6.793 14.463 -4.131 1.00 93.38 85 TYR A N 1
ATOM 683 C CA . TYR A 1 85 ? 5.784 13.687 -3.407 1.00 93.38 85 TYR A CA 1
ATOM 684 C C . TYR A 1 85 ? 6.235 12.250 -3.096 1.00 93.38 85 TYR A C 1
ATOM 686 O O . TYR A 1 85 ? 5.508 11.497 -2.450 1.00 93.38 85 TYR A O 1
ATOM 694 N N . PHE A 1 86 ? 7.450 11.851 -3.490 1.00 94.75 86 PHE A N 1
ATOM 695 C CA . PHE A 1 86 ? 7.963 10.498 -3.240 1.00 94.75 86 PHE A CA 1
ATOM 696 C C . PHE A 1 86 ? 8.089 10.157 -1.754 1.00 94.75 86 PHE A C 1
ATOM 698 O O . PHE A 1 86 ? 7.775 9.034 -1.359 1.00 94.75 86 PHE A O 1
ATOM 705 N N . ASP A 1 87 ? 8.507 11.111 -0.922 1.00 94.06 87 ASP A N 1
ATOM 706 C CA . ASP A 1 87 ? 8.627 10.879 0.521 1.00 94.06 87 ASP A CA 1
ATOM 707 C C . ASP A 1 87 ? 7.246 10.704 1.177 1.00 94.06 87 ASP A C 1
ATOM 709 O O . ASP A 1 87 ? 7.067 9.834 2.027 1.00 94.06 87 ASP A O 1
ATOM 713 N N . GLN A 1 88 ? 6.241 11.453 0.716 1.00 94.06 88 GLN A N 1
ATOM 714 C CA . GLN A 1 88 ? 4.856 11.332 1.186 1.00 94.06 88 GLN A CA 1
ATOM 715 C C . GLN A 1 88 ? 4.238 9.997 0.763 1.00 94.06 88 GLN A C 1
ATOM 717 O O . GLN A 1 88 ? 3.612 9.319 1.577 1.00 94.06 88 GLN A O 1
ATOM 722 N N . ALA A 1 89 ? 4.476 9.568 -0.481 1.00 95.69 89 ALA A N 1
ATOM 723 C CA . ALA A 1 89 ? 4.063 8.250 -0.949 1.00 95.69 89 ALA A CA 1
ATOM 724 C C . ALA A 1 89 ? 4.728 7.126 -0.134 1.00 95.69 89 ALA A C 1
ATOM 726 O O . ALA A 1 89 ? 4.057 6.175 0.262 1.00 95.69 89 ALA A O 1
ATOM 727 N N . LEU A 1 90 ? 6.020 7.244 0.202 1.00 96.44 90 LEU A N 1
ATOM 728 C CA . LEU A 1 90 ? 6.693 6.293 1.099 1.00 96.44 90 LEU A CA 1
ATOM 729 C C . LEU A 1 90 ? 6.081 6.279 2.500 1.00 96.44 90 LEU A C 1
ATOM 731 O O . LEU A 1 90 ? 5.967 5.215 3.105 1.00 96.44 90 LEU A O 1
ATOM 735 N N . ASN A 1 91 ? 5.671 7.431 3.022 1.00 96.06 91 ASN A N 1
ATOM 736 C CA . ASN A 1 91 ? 4.979 7.499 4.304 1.00 96.06 91 ASN A CA 1
ATOM 737 C C . ASN A 1 91 ? 3.609 6.815 4.251 1.00 96.06 91 ASN A C 1
ATOM 739 O O . ASN A 1 91 ? 3.300 6.044 5.159 1.00 96.06 91 ASN A O 1
ATOM 743 N N . CYS A 1 92 ? 2.858 6.969 3.158 1.00 97.06 92 CYS A N 1
ATOM 744 C CA . CYS A 1 92 ? 1.626 6.212 2.919 1.00 97.06 92 CYS A CA 1
ATOM 745 C C . CYS A 1 92 ? 1.895 4.700 2.879 1.00 97.06 92 CYS A C 1
ATOM 747 O O . CYS A 1 92 ? 1.228 3.937 3.577 1.00 97.06 92 CYS A O 1
ATOM 749 N N . VAL A 1 93 ? 2.940 4.261 2.162 1.00 98.19 93 VAL A N 1
ATOM 750 C CA . VAL A 1 93 ? 3.382 2.854 2.137 1.00 98.19 93 VAL A CA 1
ATOM 751 C C . VAL A 1 93 ? 3.682 2.342 3.548 1.00 98.19 93 VAL A C 1
ATOM 753 O O . VAL A 1 93 ? 3.230 1.258 3.917 1.00 98.19 93 VAL A O 1
ATOM 756 N N . ARG A 1 94 ? 4.405 3.112 4.371 1.00 97.19 94 ARG A N 1
ATOM 757 C CA . ARG A 1 94 ? 4.749 2.744 5.758 1.00 97.19 94 ARG A CA 1
ATOM 758 C C . ARG A 1 94 ? 3.517 2.646 6.653 1.00 97.19 94 ARG A C 1
ATOM 760 O O . ARG A 1 94 ? 3.411 1.700 7.432 1.00 97.19 94 ARG A O 1
ATOM 767 N N . VAL A 1 95 ? 2.591 3.597 6.542 1.00 96.50 95 VAL A N 1
ATOM 768 C CA . VAL A 1 95 ? 1.340 3.616 7.314 1.00 96.50 95 VAL A CA 1
ATOM 769 C C . VAL A 1 95 ? 0.464 2.423 6.941 1.00 96.50 95 VAL A C 1
ATOM 771 O O . VAL A 1 95 ? 0.045 1.684 7.832 1.00 96.50 95 VAL A O 1
ATOM 774 N N . LEU A 1 96 ? 0.274 2.158 5.646 1.00 97.19 96 LEU A N 1
ATOM 775 C CA . LEU A 1 96 ? -0.456 0.981 5.173 1.00 97.19 96 LEU A CA 1
ATOM 776 C C . LEU A 1 96 ? 0.218 -0.313 5.644 1.00 97.19 96 LEU A C 1
ATOM 778 O O . LEU A 1 96 ? -0.438 -1.155 6.250 1.00 97.19 96 LEU A O 1
ATOM 782 N N . THR A 1 97 ? 1.541 -0.434 5.487 1.00 97.25 97 THR A N 1
ATOM 783 C CA . THR A 1 97 ? 2.323 -1.591 5.975 1.00 97.25 97 THR A CA 1
ATOM 784 C C . THR A 1 97 ? 2.077 -1.851 7.458 1.00 97.25 97 THR A C 1
ATOM 786 O O . THR A 1 97 ? 2.070 -3.004 7.896 1.00 97.25 97 THR A O 1
ATOM 789 N N . ARG A 1 98 ? 1.888 -0.779 8.236 1.00 95.62 98 ARG A N 1
ATOM 790 C CA . ARG A 1 98 ? 1.691 -0.839 9.678 1.00 95.62 98 ARG A CA 1
ATOM 791 C C . ARG A 1 98 ? 0.271 -1.215 10.082 1.00 95.62 98 ARG A C 1
ATOM 793 O O . ARG A 1 98 ? 0.108 -1.982 11.026 1.00 95.62 98 ARG A O 1
ATOM 800 N N . VAL A 1 99 ? -0.726 -0.649 9.414 1.00 94.25 99 VAL A N 1
ATOM 801 C CA . VAL A 1 99 ? -2.149 -0.799 9.747 1.00 94.25 99 VAL A CA 1
ATOM 802 C C . VAL A 1 99 ? -2.708 -2.132 9.258 1.00 94.25 99 VAL A C 1
ATOM 804 O O . VAL A 1 99 ? -3.469 -2.785 9.970 1.00 94.25 99 VAL A O 1
ATOM 807 N N . LEU A 1 100 ? -2.310 -2.546 8.060 1.00 93.06 100 LEU A N 1
ATOM 808 C CA . LEU A 1 100 ? -2.933 -3.640 7.327 1.00 93.06 100 LEU A CA 1
ATOM 809 C C . LEU A 1 100 ? -2.896 -4.993 8.075 1.00 93.06 100 LEU A C 1
ATOM 811 O O . LEU A 1 100 ? -3.938 -5.639 8.139 1.00 93.06 100 LEU A O 1
ATOM 815 N N . PRO A 1 101 ? -1.807 -5.391 8.767 1.00 92.31 101 PRO A N 1
ATOM 816 C CA . PRO A 1 101 ? -1.815 -6.605 9.590 1.00 92.31 101 PRO A CA 1
ATOM 817 C C . PRO A 1 101 ? -2.896 -6.599 10.686 1.00 92.31 101 PRO A C 1
ATOM 819 O O . PRO A 1 101 ? -3.498 -7.625 10.975 1.00 92.31 101 PRO A O 1
ATOM 822 N N . PHE A 1 102 ? -3.189 -5.440 11.285 1.00 91.38 102 PHE A N 1
ATOM 823 C CA . PHE A 1 102 ? -4.247 -5.329 12.296 1.00 91.38 102 PHE A CA 1
ATOM 824 C C . PHE A 1 102 ? -5.637 -5.320 11.671 1.00 91.38 102 PHE A C 1
ATOM 826 O O . PHE A 1 102 ? -6.561 -5.865 12.271 1.00 91.38 102 PHE A O 1
ATOM 833 N N . LEU A 1 103 ? -5.777 -4.740 10.476 1.00 89.88 103 LEU A N 1
ATOM 834 C CA . LEU A 1 103 ? -7.007 -4.799 9.689 1.00 89.88 103 LEU A CA 1
ATOM 835 C C . LEU A 1 103 ? -7.376 -6.257 9.364 1.00 89.88 103 LEU A C 1
ATOM 837 O O . LEU A 1 103 ? -8.534 -6.629 9.499 1.00 89.88 103 LEU A O 1
ATOM 841 N N . LEU A 1 104 ? -6.384 -7.087 9.021 1.00 86.88 104 LEU A N 1
ATOM 842 C CA . LEU A 1 104 ? -6.562 -8.508 8.691 1.00 86.88 104 LEU A CA 1
ATOM 843 C C . LEU A 1 104 ? -6.636 -9.443 9.912 1.00 86.88 1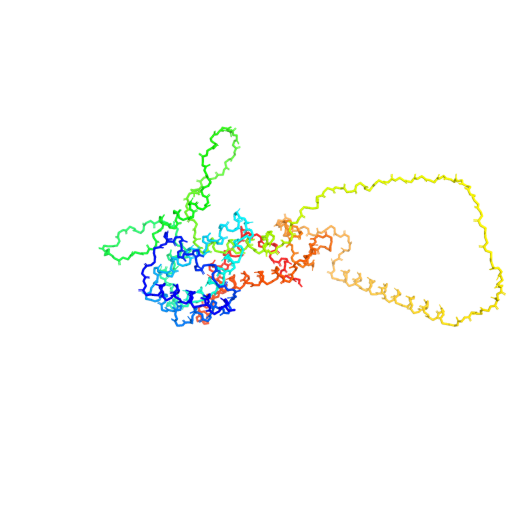04 LEU A C 1
ATOM 845 O O . LEU A 1 104 ? -7.046 -10.590 9.771 1.00 86.88 104 LEU A O 1
ATOM 849 N N . GLU A 1 105 ? -6.252 -8.981 11.106 1.00 83.88 105 GLU A N 1
ATOM 850 C CA . GLU A 1 105 ? -6.266 -9.792 12.337 1.00 83.88 105 GLU A CA 1
ATOM 851 C C . GLU A 1 105 ? -7.689 -10.212 12.753 1.00 83.88 105 GLU A C 1
ATOM 853 O O . GLU A 1 105 ? -7.847 -11.195 13.476 1.00 83.88 105 GLU A O 1
ATOM 858 N N . LYS A 1 106 ? -8.725 -9.470 12.335 1.00 65.06 106 LYS A N 1
ATOM 859 C CA . LYS A 1 106 ? -10.104 -9.673 12.791 1.00 65.06 106 LYS A CA 1
ATOM 860 C C . LYS A 1 106 ? -10.933 -10.439 11.752 1.00 65.06 106 LYS A C 1
ATOM 862 O O . LYS A 1 106 ? -11.299 -9.916 10.705 1.00 65.06 106 LYS A O 1
ATOM 867 N N . GLY A 1 107 ? -11.247 -11.683 12.094 1.00 56.34 107 GLY A N 1
ATOM 868 C CA . GLY A 1 107 ? -12.217 -12.554 11.439 1.00 56.34 107 GLY A CA 1
ATOM 869 C C . GLY A 1 107 ? -12.467 -13.741 12.363 1.00 56.34 107 GLY A C 1
ATOM 870 O O . GLY A 1 107 ? -11.517 -14.406 12.777 1.00 56.34 107 GLY A O 1
ATOM 871 N N . ASP A 1 108 ? -13.718 -13.979 12.752 1.00 44.56 108 ASP A N 1
ATOM 872 C CA . ASP A 1 108 ? -14.052 -15.194 13.494 1.00 44.56 108 ASP A CA 1
ATOM 873 C C . ASP A 1 108 ? -13.922 -16.369 12.525 1.00 44.56 108 ASP A C 1
ATOM 875 O O . ASP A 1 108 ? -14.524 -16.346 11.456 1.00 44.56 108 ASP A O 1
ATOM 879 N N . LEU A 1 109 ? -13.086 -17.349 12.890 1.00 41.22 109 LEU A N 1
ATOM 880 C CA . LEU A 1 109 ? -12.898 -18.672 12.270 1.00 41.22 109 LEU A CA 1
ATOM 881 C C . LEU A 1 109 ? -13.773 -18.925 11.022 1.00 41.22 109 LEU A C 1
ATOM 883 O O . LEU A 1 109 ? -14.827 -19.557 11.101 1.00 41.22 109 LEU A O 1
ATOM 887 N N . GLY A 1 110 ? -13.320 -18.419 9.869 1.00 46.59 110 GLY A N 1
ATOM 888 C CA . GLY A 1 110 ? -13.911 -18.691 8.553 1.00 46.59 110 GLY A CA 1
ATOM 889 C C . GLY A 1 110 ? -14.748 -17.571 7.920 1.00 46.59 110 GLY A C 1
ATOM 890 O O . GLY A 1 110 ? -15.046 -17.667 6.731 1.00 46.59 110 GLY A O 1
ATOM 891 N N . THR A 1 111 ? -15.084 -16.497 8.641 1.00 53.28 111 THR A N 1
ATOM 892 C CA . THR A 1 111 ? -15.776 -15.315 8.090 1.00 53.28 111 THR A CA 1
ATOM 893 C C . THR A 1 111 ? -14.980 -14.046 8.387 1.00 53.28 111 THR A C 1
ATOM 895 O O . THR A 1 111 ? -14.745 -13.717 9.550 1.00 53.28 111 THR A O 1
ATOM 898 N N . GLY A 1 112 ? -14.532 -13.347 7.339 1.00 64.56 112 GLY A N 1
ATOM 899 C CA . GLY A 1 112 ? -13.855 -12.054 7.482 1.00 64.56 112 GLY A CA 1
ATOM 900 C C . GLY A 1 112 ? -14.766 -11.006 8.128 1.00 64.56 112 GLY A C 1
ATOM 901 O O . GLY A 1 112 ? -15.988 -11.101 8.020 1.00 64.56 112 GLY A O 1
ATOM 902 N N . ASP A 1 113 ? -14.182 -10.018 8.813 1.00 80.75 113 ASP A N 1
ATOM 903 C CA . ASP A 1 113 ? -14.932 -8.876 9.349 1.00 80.75 113 ASP A CA 1
ATOM 904 C C . ASP A 1 113 ? -15.663 -8.146 8.204 1.00 80.75 113 ASP A C 1
ATOM 906 O O . ASP A 1 113 ? -15.036 -7.706 7.238 1.00 80.75 113 ASP A O 1
ATOM 910 N N . GLU A 1 114 ? -16.991 -8.021 8.306 1.00 83.50 114 GLU A N 1
ATOM 911 C CA . GLU A 1 114 ? -17.849 -7.401 7.285 1.00 83.50 114 GLU A CA 1
ATOM 912 C C . GLU A 1 114 ? -17.412 -5.971 6.941 1.00 83.50 114 GLU A C 1
ATOM 914 O O . GLU A 1 114 ? -17.475 -5.559 5.780 1.00 83.50 114 GLU A O 1
ATOM 919 N N . ASN A 1 115 ? -16.924 -5.218 7.931 1.00 84.81 115 ASN A N 1
ATOM 920 C CA . ASN A 1 115 ? -16.444 -3.857 7.717 1.00 84.81 115 ASN A CA 1
ATOM 921 C C . ASN A 1 115 ? -15.159 -3.855 6.881 1.00 84.81 115 ASN A C 1
ATOM 923 O O . ASN A 1 115 ? -14.993 -3.017 5.993 1.00 84.81 115 ASN A O 1
ATOM 927 N N . VAL A 1 116 ? -14.260 -4.809 7.139 1.00 86.56 116 VAL A N 1
ATOM 928 C CA . VAL A 1 116 ? -13.013 -4.980 6.382 1.00 86.56 116 VAL A CA 1
ATOM 929 C C . VAL A 1 116 ? -13.318 -5.442 4.962 1.00 86.56 116 VAL A C 1
ATOM 931 O O . VAL A 1 116 ? -12.756 -4.900 4.013 1.00 86.56 116 VAL A O 1
ATOM 934 N N . GLU A 1 117 ? -14.252 -6.379 4.798 1.00 86.94 117 GLU A N 1
ATOM 935 C CA . GLU A 1 117 ? -14.690 -6.846 3.483 1.00 86.94 117 GLU A CA 1
ATOM 936 C C . GLU A 1 117 ? -15.306 -5.700 2.664 1.00 86.94 117 GLU A C 1
ATOM 938 O O . GLU A 1 117 ? -14.937 -5.492 1.509 1.00 86.94 117 GLU A O 1
ATOM 943 N N . SER A 1 118 ? -16.170 -4.887 3.279 1.00 87.12 118 SER A N 1
ATOM 944 C CA . SER A 1 118 ? -16.783 -3.711 2.647 1.00 87.12 118 SER A CA 1
ATOM 945 C C . SER A 1 118 ? -15.767 -2.618 2.283 1.00 87.12 118 SER A C 1
ATOM 947 O O . SER A 1 118 ? -15.872 -1.987 1.223 1.00 87.12 118 SER A O 1
ATOM 949 N N . LEU A 1 119 ? -14.758 -2.398 3.133 1.00 88.56 119 LEU A N 1
ATOM 950 C CA . LEU A 1 119 ? -13.678 -1.441 2.883 1.00 88.56 119 LEU A CA 1
ATOM 951 C C . LEU A 1 119 ? -12.766 -1.899 1.739 1.00 88.56 119 LEU A C 1
ATOM 953 O O . LEU A 1 119 ? -12.495 -1.133 0.817 1.00 88.56 119 LEU A O 1
ATOM 957 N N . CYS A 1 120 ? -12.269 -3.132 1.814 1.00 90.06 120 CYS A N 1
ATOM 958 C CA . CYS A 1 120 ? -11.240 -3.643 0.915 1.00 90.06 120 CYS A CA 1
ATOM 959 C C . CYS A 1 120 ? -11.808 -4.107 -0.428 1.00 90.06 120 CYS A C 1
ATOM 961 O O . CYS A 1 120 ? -11.178 -3.886 -1.463 1.00 90.06 120 CYS A O 1
ATOM 963 N N . TRP A 1 121 ? -12.984 -4.737 -0.411 1.00 89.12 121 TRP A N 1
ATOM 964 C CA . TRP A 1 121 ? -13.543 -5.466 -1.549 1.00 89.12 121 TRP A CA 1
ATOM 965 C C . TRP A 1 121 ? -14.923 -4.980 -2.001 1.00 89.12 121 TRP A C 1
ATOM 967 O O . TRP A 1 121 ? -15.434 -5.487 -2.998 1.00 89.12 121 TRP A O 1
ATOM 977 N N . GLY A 1 122 ? -15.524 -4.005 -1.312 1.00 83.31 122 GLY A N 1
ATOM 978 C CA . GLY A 1 122 ? -16.821 -3.445 -1.691 1.00 83.31 122 GLY A CA 1
ATOM 979 C C . GLY A 1 122 ? -16.754 -2.616 -2.980 1.00 83.31 122 GLY A C 1
ATOM 980 O O . GLY A 1 122 ? -16.121 -1.559 -2.999 1.00 83.31 122 GLY A O 1
ATOM 981 N N . THR A 1 123 ? -17.462 -3.064 -4.021 1.00 66.56 123 THR A N 1
ATOM 982 C CA . THR A 1 123 ? -17.482 -2.503 -5.391 1.00 66.56 123 THR A CA 1
ATOM 983 C C . THR A 1 123 ? -18.566 -1.444 -5.620 1.00 66.56 123 THR A C 1
ATOM 985 O O . THR A 1 123 ? -19.177 -1.378 -6.678 1.00 66.56 123 THR A O 1
ATOM 988 N N . GLY A 1 124 ? -18.854 -0.609 -4.628 1.00 57.41 124 GLY A N 1
ATOM 989 C CA . GLY A 1 124 ? -19.682 0.578 -4.849 1.00 57.41 124 GLY A CA 1
ATOM 990 C C . GLY A 1 124 ? -21.207 0.397 -4.901 1.00 57.41 124 GLY A C 1
ATOM 991 O O . GLY A 1 124 ? -21.921 1.396 -4.887 1.00 57.41 124 GLY A O 1
ATOM 992 N N . GLU A 1 125 ? -21.723 -0.833 -4.911 1.00 42.69 125 GLU A N 1
ATOM 993 C CA . GLU A 1 125 ? -23.170 -1.090 -4.879 1.00 42.69 125 GLU A CA 1
ATOM 994 C C . GLU A 1 125 ? -23.793 -0.561 -3.567 1.00 42.69 125 GLU A C 1
ATOM 996 O O . GLU A 1 125 ? -23.335 -0.930 -2.477 1.00 42.69 125 GLU A O 1
ATOM 1001 N N . PRO A 1 126 ? -24.829 0.299 -3.622 1.00 37.56 126 PRO A N 1
ATOM 1002 C CA . PRO A 1 126 ? -25.530 0.735 -2.426 1.00 37.56 126 PRO A CA 1
ATOM 1003 C C . PRO A 1 126 ? -26.257 -0.464 -1.813 1.00 37.56 126 PRO A C 1
ATOM 1005 O O . PRO A 1 126 ? -27.178 -1.025 -2.407 1.00 37.56 126 PRO A O 1
ATOM 1008 N N . LEU A 1 127 ? -25.855 -0.852 -0.601 1.00 37.94 127 LEU A N 1
ATOM 1009 C CA . LEU A 1 127 ? -26.631 -1.760 0.238 1.00 37.94 127 LEU A CA 1
ATOM 1010 C C . LEU A 1 127 ? -28.050 -1.192 0.370 1.00 37.94 127 LEU A C 1
ATOM 1012 O O . LEU A 1 127 ? -28.259 -0.140 0.970 1.00 37.94 127 LEU A O 1
ATOM 1016 N N . VAL A 1 128 ? -29.014 -1.877 -0.242 1.00 38.84 128 VAL A N 1
ATOM 1017 C CA . VAL A 1 128 ? -30.433 -1.535 -0.167 1.00 38.84 128 VAL A CA 1
ATOM 1018 C C . VAL A 1 128 ? -30.871 -1.628 1.296 1.00 38.84 128 VAL A C 1
ATOM 1020 O O . VAL A 1 128 ? -30.820 -2.710 1.876 1.00 38.84 128 VAL A O 1
ATOM 1023 N N . ASP A 1 129 ? -31.259 -0.480 1.861 1.00 36.22 129 ASP A N 1
ATOM 1024 C CA . ASP A 1 129 ? -31.907 -0.238 3.158 1.00 36.22 129 ASP A CA 1
ATOM 1025 C C . ASP A 1 129 ? -31.995 -1.440 4.119 1.00 36.22 129 ASP A C 1
ATOM 1027 O O . ASP A 1 129 ? -32.993 -2.166 4.166 1.00 36.22 129 ASP A O 1
ATOM 1031 N N . SER A 1 130 ? -30.999 -1.583 4.997 1.00 35.44 130 SER A N 1
ATOM 1032 C CA . SER A 1 130 ? -31.246 -2.154 6.323 1.00 35.44 130 SER A CA 1
ATOM 1033 C C . SER A 1 130 ? -31.710 -1.033 7.256 1.00 35.44 130 SER A C 1
ATOM 1035 O O . SER A 1 130 ? -30.991 -0.069 7.490 1.00 35.44 130 SER A O 1
ATOM 1037 N N . ILE A 1 131 ? -32.928 -1.202 7.764 1.00 43.38 131 ILE A N 1
ATOM 1038 C CA . ILE A 1 131 ? -33.852 -0.259 8.423 1.00 43.38 131 ILE A CA 1
ATOM 1039 C C . ILE A 1 131 ? -33.313 0.545 9.632 1.00 43.38 131 ILE A C 1
ATOM 1041 O O . ILE A 1 131 ? -34.015 1.430 10.112 1.00 43.38 131 ILE A O 1
ATOM 1045 N N . ASP A 1 132 ? -32.081 0.340 10.087 1.00 37.00 132 ASP A N 1
ATOM 1046 C CA . ASP A 1 132 ? -31.507 1.101 11.201 1.00 37.00 132 ASP A CA 1
ATOM 1047 C C . ASP A 1 132 ? -30.370 1.999 10.708 1.00 37.00 132 ASP A C 1
ATOM 1049 O O . ASP A 1 132 ? -29.204 1.611 10.621 1.00 37.00 132 ASP A O 1
ATOM 1053 N N . GLY A 1 133 ? -30.743 3.227 10.347 1.00 45.22 133 GLY A N 1
ATOM 1054 C CA . GLY A 1 133 ? -29.804 4.284 10.012 1.00 45.22 133 GLY A CA 1
ATOM 1055 C C . GLY A 1 133 ? -29.031 4.731 11.244 1.00 45.22 133 GLY A C 1
ATOM 1056 O O . GLY A 1 133 ? -29.581 5.474 12.045 1.00 45.22 133 GLY A O 1
ATOM 1057 N N . ASP A 1 134 ? -27.782 4.282 11.365 1.00 37.06 134 ASP A N 1
ATOM 1058 C CA . ASP A 1 134 ? -26.663 5.039 11.947 1.00 37.06 134 ASP A CA 1
ATOM 1059 C C . ASP A 1 134 ? -25.347 4.254 11.782 1.00 37.06 134 ASP A C 1
ATOM 1061 O O . ASP A 1 134 ? -24.871 3.612 12.715 1.00 37.06 134 ASP A O 1
ATOM 1065 N N . ARG A 1 135 ? -24.779 4.234 10.568 1.00 37.62 135 ARG A N 1
ATOM 1066 C CA . ARG A 1 135 ? -23.368 3.870 10.331 1.00 37.62 135 ARG A CA 1
ATOM 1067 C C . ARG A 1 135 ? -22.840 4.642 9.126 1.00 37.62 135 ARG A C 1
ATOM 1069 O O . ARG A 1 135 ? -23.114 4.281 7.982 1.00 37.62 135 ARG A O 1
ATOM 1076 N N . THR A 1 136 ? -22.085 5.706 9.372 1.00 36.31 136 THR A N 1
ATOM 1077 C CA . THR A 1 136 ? -21.366 6.472 8.345 1.00 36.31 136 THR A CA 1
ATOM 1078 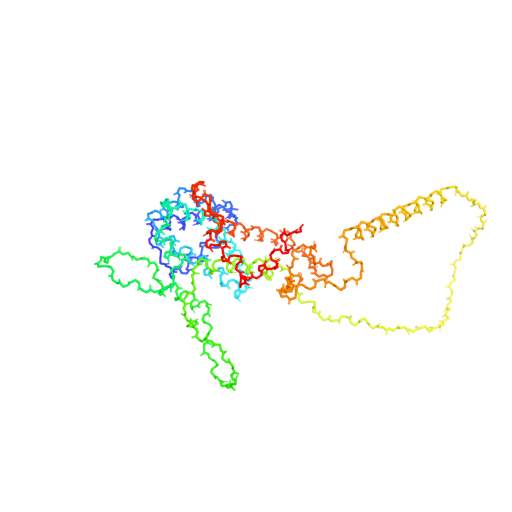C C . THR A 1 136 ? -20.079 5.761 7.934 1.00 36.31 136 THR A C 1
ATOM 1080 O O . THR A 1 136 ? -18.987 6.293 8.095 1.00 36.31 136 THR A O 1
ATOM 1083 N N . ALA A 1 137 ? -20.207 4.569 7.345 1.00 42.56 137 ALA A N 1
ATOM 1084 C CA . ALA A 1 137 ? -19.116 4.018 6.552 1.00 42.56 137 ALA A CA 1
ATOM 1085 C C . ALA A 1 137 ? -18.786 5.023 5.437 1.00 42.56 137 ALA A C 1
ATOM 1087 O O . ALA A 1 137 ? -19.705 5.576 4.823 1.00 42.56 137 ALA A O 1
ATOM 1088 N N . VAL A 1 138 ? -17.496 5.262 5.172 1.00 49.59 138 VAL A N 1
ATOM 1089 C CA . VAL A 1 138 ? -17.044 6.083 4.038 1.00 49.59 138 VAL A CA 1
ATOM 1090 C C . VAL A 1 138 ? -17.769 5.589 2.792 1.00 49.59 138 VAL A C 1
ATOM 1092 O O . VAL A 1 138 ? -17.531 4.464 2.340 1.00 49.59 138 VAL A O 1
ATOM 1095 N N . SER A 1 139 ? -18.722 6.385 2.300 1.00 50.44 139 SER A N 1
ATOM 1096 C CA . SER A 1 139 ? -19.665 5.888 1.310 1.00 50.44 139 SER A CA 1
ATOM 1097 C C . SER A 1 139 ? -18.902 5.478 0.057 1.00 50.44 139 SER A C 1
ATOM 1099 O O . SER A 1 139 ? -17.923 6.111 -0.339 1.00 50.44 139 SER A O 1
ATOM 1101 N N . ALA A 1 140 ? -19.351 4.401 -0.574 1.00 52.19 140 ALA A N 1
ATOM 1102 C CA . ALA A 1 140 ? -18.900 3.990 -1.897 1.00 52.19 140 ALA A CA 1
ATOM 1103 C C . ALA A 1 140 ? -18.744 5.179 -2.866 1.00 52.19 140 ALA A C 1
ATOM 1105 O O . ALA A 1 140 ? -17.714 5.316 -3.517 1.00 52.19 140 ALA A O 1
ATOM 1106 N N . ALA A 1 141 ? -19.729 6.083 -2.866 1.00 50.16 141 ALA A N 1
ATOM 1107 C CA . ALA A 1 141 ? -19.743 7.307 -3.663 1.00 50.16 141 ALA A CA 1
ATOM 1108 C C . ALA A 1 141 ? -18.633 8.304 -3.289 1.00 50.16 141 ALA A C 1
ATOM 1110 O O . ALA A 1 141 ? -18.144 9.043 -4.137 1.00 50.16 141 ALA A O 1
ATOM 1111 N N . TYR A 1 142 ? -18.222 8.344 -2.023 1.00 53.03 142 TYR A N 1
ATOM 1112 C CA . TYR A 1 142 ? -17.106 9.167 -1.582 1.00 53.03 142 TYR A CA 1
ATOM 1113 C C . TYR A 1 142 ? -15.756 8.586 -2.029 1.00 53.03 142 TYR A C 1
ATOM 1115 O O . TYR A 1 142 ? -14.906 9.329 -2.517 1.00 53.03 142 TYR A O 1
ATOM 1123 N N . ARG A 1 143 ? -15.577 7.256 -1.941 1.00 56.56 143 ARG A N 1
ATOM 1124 C CA . ARG A 1 143 ? -14.394 6.574 -2.501 1.00 56.56 143 ARG A CA 1
ATOM 1125 C C . ARG A 1 143 ? -14.286 6.822 -4.001 1.00 56.56 143 ARG A C 1
ATOM 1127 O O . ARG A 1 143 ? -13.229 7.235 -4.464 1.00 56.56 143 ARG A O 1
ATOM 1134 N N . ASP A 1 144 ? -15.395 6.656 -4.714 1.00 55.44 144 ASP A N 1
ATOM 1135 C CA . ASP A 1 144 ? -15.502 6.924 -6.146 1.00 55.44 144 ASP A CA 1
ATOM 1136 C C . ASP A 1 144 ? -15.283 8.408 -6.478 1.00 55.44 144 ASP A C 1
ATOM 1138 O O . ASP A 1 144 ? -14.633 8.734 -7.458 1.00 55.44 144 ASP A O 1
ATOM 1142 N N . SER A 1 145 ? -15.700 9.342 -5.614 1.00 56.81 145 SER A N 1
ATOM 1143 C CA . SER A 1 145 ? -15.370 10.760 -5.793 1.00 56.81 145 SER A CA 1
ATOM 1144 C C . SER A 1 145 ? -13.890 11.071 -5.571 1.00 56.81 145 SER A C 1
ATOM 1146 O O . SER A 1 145 ? -13.399 11.991 -6.220 1.00 56.81 145 SER A O 1
ATOM 1148 N N . ILE A 1 146 ? -13.191 10.412 -4.643 1.00 53.44 146 ILE A N 1
ATOM 1149 C CA . ILE A 1 146 ? -11.744 10.617 -4.455 1.00 53.44 146 ILE A CA 1
ATOM 1150 C C . ILE A 1 146 ? -10.992 10.026 -5.641 1.00 53.44 146 ILE A C 1
ATOM 1152 O O . ILE A 1 146 ? -10.195 10.717 -6.267 1.00 53.44 146 ILE A O 1
ATOM 1156 N N . VAL A 1 147 ? -11.281 8.762 -5.950 1.00 51.72 147 VAL A N 1
ATOM 1157 C CA . VAL A 1 147 ? -10.707 8.009 -7.067 1.00 51.72 147 VAL A CA 1
ATOM 1158 C C . VAL A 1 147 ? -11.011 8.759 -8.368 1.00 51.72 147 VAL A C 1
ATOM 1160 O O . VAL A 1 147 ? -10.095 9.226 -9.027 1.00 51.72 147 VAL A O 1
ATOM 1163 N N . GLY A 1 148 ? -12.269 9.044 -8.680 1.00 50.91 148 GLY A N 1
ATOM 1164 C CA . GLY A 1 148 ? -12.688 9.796 -9.864 1.00 50.91 148 GLY A CA 1
ATOM 1165 C C . GLY A 1 148 ? -12.174 11.240 -9.944 1.00 50.91 148 GLY A C 1
ATOM 1166 O O . GLY A 1 148 ? -11.962 11.731 -11.044 1.00 50.91 148 GLY A O 1
ATOM 1167 N N . LYS A 1 149 ? -11.900 11.938 -8.830 1.00 51.34 149 LYS A N 1
ATOM 1168 C CA . LYS A 1 149 ? -11.198 13.245 -8.872 1.00 51.34 149 LYS A CA 1
ATOM 1169 C C . LYS A 1 149 ? -9.704 13.108 -9.172 1.00 51.34 149 LYS A C 1
ATOM 1171 O O . LYS A 1 149 ? -9.116 14.061 -9.675 1.00 51.34 149 LYS A O 1
ATOM 1176 N N . LEU A 1 150 ? -9.093 11.977 -8.821 1.00 41.84 150 LEU A N 1
ATOM 1177 C CA . LEU A 1 150 ? -7.675 11.701 -9.056 1.00 41.84 150 LEU A CA 1
ATOM 1178 C C . LEU A 1 150 ? -7.424 11.115 -10.451 1.00 41.84 150 LEU A C 1
ATOM 1180 O O . LEU A 1 150 ? -6.472 11.535 -11.092 1.00 41.84 150 LEU A O 1
ATOM 1184 N N . PHE A 1 151 ? -8.309 10.230 -10.924 1.00 43.16 151 PHE A N 1
ATOM 1185 C CA . PHE A 1 151 ? -8.218 9.513 -12.204 1.00 43.16 151 PHE A CA 1
ATOM 1186 C C . PHE A 1 151 ? -9.087 10.116 -13.327 1.00 43.16 151 PHE A C 1
ATOM 1188 O O . PHE A 1 151 ? -8.979 9.724 -14.489 1.00 43.16 151 PHE A O 1
ATOM 1195 N N . GLY A 1 152 ? -9.981 11.057 -13.007 1.00 37.69 152 GLY A N 1
ATOM 1196 C CA . GLY A 1 152 ? -10.849 11.735 -13.970 1.00 37.69 152 GLY A CA 1
ATOM 1197 C C . GLY A 1 152 ? -10.126 12.876 -14.671 1.00 37.69 152 GLY A C 1
ATOM 1198 O O . GLY A 1 152 ? -10.246 14.039 -14.283 1.00 37.69 152 GLY A O 1
ATOM 1199 N N . GLY A 1 153 ? -9.380 12.548 -15.723 1.00 36.81 153 GLY A N 1
ATOM 1200 C CA . GLY A 1 153 ? -8.916 13.538 -16.689 1.00 36.81 153 GLY A CA 1
ATOM 1201 C C . GLY A 1 153 ? -10.105 14.233 -17.361 1.00 36.81 153 GLY A C 1
ATOM 1202 O O . GLY A 1 153 ? -11.050 13.581 -17.791 1.00 36.81 153 GLY A O 1
ATOM 1203 N N . ASP A 1 154 ? -10.052 15.564 -17.450 1.00 33.28 154 ASP A N 1
ATOM 1204 C CA . ASP A 1 154 ? -11.026 16.403 -18.152 1.00 33.28 154 ASP A CA 1
ATOM 1205 C C . ASP A 1 154 ? -11.434 15.808 -19.519 1.00 33.28 154 ASP A C 1
ATOM 1207 O O . ASP A 1 154 ? -10.661 15.844 -20.483 1.00 33.28 154 ASP A O 1
ATOM 1211 N N . ASP A 1 155 ? -12.687 15.358 -19.642 1.00 37.41 155 ASP A N 1
ATOM 1212 C CA . ASP A 1 155 ? -13.340 15.011 -20.910 1.00 37.41 155 ASP A CA 1
ATOM 1213 C C . ASP A 1 155 ? -13.559 16.264 -21.773 1.00 37.41 155 ASP A C 1
ATOM 1215 O O . ASP A 1 155 ? -14.660 16.801 -21.945 1.00 37.41 155 ASP A O 1
ATOM 1219 N N . LYS A 1 156 ? -12.465 16.769 -22.341 1.00 33.72 156 LYS A N 1
ATOM 1220 C CA . LYS A 1 156 ? -12.460 17.906 -23.262 1.00 33.72 156 LYS A CA 1
ATOM 1221 C C . LYS A 1 156 ? -11.793 17.606 -24.595 1.00 33.72 156 LYS A C 1
ATOM 1223 O O . LYS A 1 156 ? -11.260 18.515 -25.209 1.00 33.72 156 LYS A O 1
ATOM 1228 N N . TYR A 1 157 ? -11.904 16.386 -25.115 1.00 30.47 157 TYR A N 1
ATOM 1229 C CA . TYR A 1 157 ? -11.735 16.141 -26.554 1.00 30.47 157 TYR A CA 1
ATOM 1230 C C . TYR A 1 157 ? -12.690 15.052 -27.056 1.00 30.47 157 TYR A C 1
ATOM 1232 O O . TYR A 1 157 ? -12.311 13.920 -27.331 1.00 30.47 157 TYR A O 1
ATOM 1240 N N . GLY A 1 158 ? -13.957 15.428 -27.240 1.00 30.70 158 GLY A N 1
ATOM 1241 C CA . GLY A 1 158 ? -14.855 14.695 -28.128 1.00 30.70 158 GLY A CA 1
ATOM 1242 C C . GLY A 1 158 ? -14.437 14.894 -29.589 1.00 30.70 158 GLY A C 1
ATOM 1243 O O . GLY A 1 158 ? -14.291 16.031 -30.040 1.00 30.70 158 GLY A O 1
ATOM 1244 N N . GLY A 1 159 ? -14.264 13.803 -30.345 1.00 25.62 159 GLY A N 1
ATOM 1245 C CA . GLY A 1 159 ? -13.933 13.912 -31.768 1.00 25.62 159 GLY A CA 1
ATOM 1246 C C . GLY A 1 159 ? -13.677 12.613 -32.536 1.00 25.62 159 GLY A C 1
ATOM 1247 O O . GLY A 1 159 ? -12.583 12.434 -33.043 1.00 25.62 159 GLY A O 1
ATOM 1248 N N . GLY A 1 160 ? -14.701 11.762 -32.672 1.00 26.73 160 GLY A N 1
ATOM 1249 C CA . GLY A 1 160 ? -15.027 10.979 -33.881 1.00 26.73 160 GLY A CA 1
ATOM 1250 C C . GLY A 1 160 ? -13.983 10.053 -34.536 1.00 26.73 160 GLY A C 1
ATOM 1251 O O . GLY A 1 160 ? -13.069 10.499 -35.220 1.00 26.73 160 GLY A O 1
ATOM 1252 N N . GLY A 1 161 ? -14.268 8.746 -34.529 1.00 26.03 161 GLY A N 1
ATOM 1253 C CA . GLY A 1 161 ? -13.637 7.780 -35.436 1.00 26.03 161 GLY A CA 1
ATOM 1254 C C . GLY A 1 161 ? -14.179 6.361 -35.270 1.00 26.03 161 GLY A C 1
ATOM 1255 O O . GLY A 1 161 ? -13.692 5.601 -34.448 1.00 26.03 161 GLY A O 1
ATOM 1256 N N . SER A 1 162 ? -15.204 6.009 -36.047 1.00 31.34 162 SER A N 1
ATOM 1257 C CA . SER A 1 162 ? -15.806 4.670 -36.092 1.00 31.34 162 SER A CA 1
ATOM 1258 C C . SER A 1 162 ? -14.933 3.674 -36.875 1.00 31.34 162 SER A C 1
ATOM 1260 O O . SER A 1 162 ? -14.458 4.004 -37.961 1.00 31.34 162 SER A O 1
ATOM 1262 N N . GLY A 1 163 ? -14.783 2.443 -36.371 1.00 25.17 163 GLY A N 1
ATOM 1263 C CA . GLY A 1 163 ? -14.208 1.303 -37.100 1.00 25.17 163 GLY A CA 1
ATOM 1264 C C . GLY A 1 163 ? -13.986 0.095 -36.184 1.00 25.17 163 GLY A C 1
ATOM 1265 O O . GLY A 1 163 ? -13.015 0.061 -35.444 1.00 25.17 163 GLY A O 1
ATOM 1266 N N . GLY A 1 164 ? -14.929 -0.851 -36.175 1.00 26.66 164 GLY A N 1
ATOM 1267 C CA . GLY A 1 164 ? -15.117 -1.791 -35.066 1.00 26.66 164 GLY A CA 1
ATOM 1268 C C . GLY A 1 164 ? -14.281 -3.072 -35.030 1.00 26.66 164 GLY A C 1
ATOM 1269 O O . GLY A 1 164 ? -13.562 -3.415 -35.963 1.00 26.66 164 GLY A O 1
ATOM 1270 N N . SER A 1 165 ? -14.476 -3.821 -33.942 1.00 28.78 165 SER A N 1
ATOM 1271 C CA . SER A 1 165 ? -14.581 -5.288 -33.865 1.00 28.78 165 SER A CA 1
ATOM 1272 C C . SER A 1 165 ? -15.002 -5.668 -32.442 1.00 28.78 165 SER A C 1
ATOM 1274 O O . SER A 1 165 ? -14.495 -5.108 -31.478 1.00 28.78 165 SER A O 1
ATOM 1276 N N . GLY A 1 166 ? -15.989 -6.559 -32.327 1.00 35.94 166 GLY A N 1
ATOM 1277 C CA . GLY A 1 166 ? -16.707 -6.845 -31.088 1.00 35.94 166 GLY A CA 1
ATOM 1278 C C . GLY A 1 166 ? -15.852 -7.456 -29.976 1.00 35.94 166 GLY A C 1
ATOM 1279 O O . GLY A 1 166 ? -15.274 -8.527 -30.142 1.00 35.94 166 GLY A O 1
ATOM 1280 N N . GLY A 1 167 ? -15.875 -6.792 -28.826 1.00 28.02 167 GLY A N 1
ATOM 1281 C CA . GLY A 1 167 ? -15.666 -7.358 -27.499 1.00 28.02 167 GLY A CA 1
ATOM 1282 C C . GLY A 1 167 ? -16.850 -6.919 -26.642 1.00 28.02 167 GLY A C 1
ATOM 1283 O O . GLY A 1 167 ? -17.352 -5.811 -26.812 1.00 28.02 167 GLY A O 1
ATOM 1284 N N . SER A 1 168 ? -17.368 -7.817 -25.813 1.00 32.19 168 SER A N 1
ATOM 1285 C CA . SER A 1 168 ? -18.450 -7.555 -24.866 1.00 32.19 168 SER A CA 1
ATOM 1286 C C . SER A 1 168 ? -18.142 -6.317 -24.021 1.00 32.19 168 SER A C 1
ATOM 1288 O O . SER A 1 168 ? -17.217 -6.365 -23.216 1.00 32.19 168 SER A O 1
ATOM 1290 N N . ALA A 1 169 ? -18.919 -5.249 -24.208 1.00 35.25 169 ALA A N 1
ATOM 1291 C CA . ALA A 1 169 ? -18.991 -4.128 -23.280 1.00 35.25 169 ALA A CA 1
ATOM 1292 C C . ALA A 1 169 ? -19.603 -4.651 -21.975 1.00 35.25 169 ALA A C 1
ATOM 1294 O O . ALA A 1 169 ? -20.821 -4.768 -21.849 1.00 35.25 169 ALA A O 1
ATOM 1295 N N . LEU A 1 170 ? -18.733 -5.119 -21.086 1.00 39.66 170 LEU A N 1
ATOM 1296 C CA . LEU A 1 170 ? -19.017 -5.199 -19.663 1.00 39.66 170 LEU A CA 1
ATOM 1297 C C . LEU A 1 170 ? -18.784 -3.788 -19.127 1.00 39.66 170 LEU A C 1
ATOM 1299 O O . LEU A 1 170 ? -17.890 -3.107 -19.617 1.00 39.66 170 LEU A O 1
ATOM 1303 N N . ASP A 1 171 ? -19.639 -3.346 -18.216 1.00 37.53 171 ASP A N 1
ATOM 1304 C CA . ASP A 1 171 ? -19.651 -1.995 -17.664 1.00 37.53 171 ASP A CA 1
ATOM 1305 C C . ASP A 1 171 ? -18.252 -1.580 -17.147 1.00 37.53 171 ASP A C 1
ATOM 1307 O O . ASP A 1 171 ? -17.843 -1.996 -16.065 1.00 37.53 171 ASP A O 1
ATOM 1311 N N . ASP A 1 172 ? -17.517 -0.774 -17.926 1.00 46.25 172 ASP A N 1
ATOM 1312 C CA . ASP A 1 172 ? -16.181 -0.231 -17.587 1.00 46.25 172 ASP A CA 1
ATOM 1313 C C . ASP A 1 172 ? -16.245 0.851 -16.479 1.00 46.25 172 ASP A C 1
ATOM 1315 O O . ASP A 1 172 ? -15.218 1.378 -16.064 1.00 46.25 172 ASP A O 1
ATOM 1319 N N . ASP A 1 173 ? -17.444 1.168 -15.977 1.00 50.91 173 ASP A N 1
ATOM 1320 C CA . ASP A 1 173 ? -17.696 2.220 -14.982 1.00 50.91 173 ASP A CA 1
ATOM 1321 C C . ASP A 1 173 ? -17.862 1.678 -13.543 1.00 50.91 173 ASP A C 1
ATOM 1323 O O . ASP A 1 173 ? -18.248 2.418 -12.635 1.00 50.91 173 ASP A O 1
ATOM 1327 N N . ALA A 1 174 ? -17.628 0.382 -13.301 1.00 57.53 174 ALA A N 1
ATOM 1328 C CA . ALA A 1 174 ? -17.736 -0.181 -11.954 1.00 57.53 174 ALA A CA 1
ATOM 1329 C C . ALA A 1 174 ? -16.498 0.185 -11.106 1.00 57.53 174 ALA A C 1
ATOM 1331 O O . ALA A 1 174 ? -15.372 -0.105 -11.519 1.00 57.53 174 ALA A O 1
ATOM 1332 N N . PRO A 1 175 ? -16.668 0.764 -9.902 1.00 66.56 175 PRO A N 1
ATOM 1333 C CA . PRO A 1 175 ? -15.540 1.198 -9.088 1.00 66.56 175 PRO A CA 1
ATOM 1334 C C . PRO A 1 175 ? -14.704 0.002 -8.617 1.00 66.56 175 PRO A C 1
ATOM 1336 O O . PRO A 1 175 ? -15.218 -0.962 -8.035 1.00 66.56 175 PRO A O 1
ATOM 1339 N N . GLU A 1 176 ? -13.393 0.083 -8.852 1.00 83.69 176 GLU A N 1
ATOM 1340 C CA . GLU A 1 176 ? -12.454 -0.967 -8.470 1.00 83.69 176 GLU A CA 1
ATOM 1341 C C . GLU A 1 176 ? -12.343 -1.106 -6.938 1.00 83.69 176 GLU A C 1
ATOM 1343 O O . GLU A 1 176 ? -12.341 -0.111 -6.204 1.00 83.69 176 GLU A O 1
ATOM 1348 N N . PRO A 1 177 ? -12.196 -2.340 -6.417 1.00 90.62 177 PRO A N 1
ATOM 1349 C CA . PRO A 1 177 ? -11.904 -2.576 -5.009 1.00 90.62 177 PRO A CA 1
ATOM 1350 C C . PRO A 1 177 ? -10.672 -1.817 -4.509 1.00 90.62 177 PRO A C 1
ATOM 1352 O O . PRO A 1 177 ? -9.603 -1.854 -5.120 1.00 90.62 177 PRO A O 1
ATOM 1355 N N . LEU A 1 178 ? -10.765 -1.232 -3.315 1.00 90.94 178 LEU A N 1
ATOM 1356 C CA . LEU A 1 178 ? -9.664 -0.472 -2.718 1.00 90.94 178 LEU A CA 1
ATOM 1357 C C . LEU A 1 178 ? -8.408 -1.329 -2.474 1.00 90.94 178 LEU A C 1
ATOM 1359 O O . LEU A 1 178 ? -7.282 -0.847 -2.604 1.00 90.94 178 LEU A O 1
ATOM 1363 N N . ALA A 1 179 ? -8.591 -2.611 -2.145 1.00 92.12 179 ALA A N 1
ATOM 1364 C CA . ALA A 1 179 ? -7.494 -3.566 -2.013 1.00 92.12 179 ALA A CA 1
ATOM 1365 C C . ALA A 1 179 ? -6.782 -3.837 -3.346 1.00 92.12 179 ALA A C 1
ATOM 1367 O O . ALA A 1 179 ? -5.556 -3.961 -3.369 1.00 92.12 179 ALA A O 1
ATOM 1368 N N . LEU A 1 180 ? -7.535 -3.887 -4.451 1.00 92.12 180 LEU A N 1
ATOM 1369 C CA . LEU A 1 180 ? -6.977 -4.044 -5.793 1.00 92.12 180 LEU A CA 1
ATOM 1370 C C . LEU A 1 180 ? -6.122 -2.828 -6.151 1.00 92.12 180 LEU A C 1
ATOM 1372 O O . LEU A 1 180 ? -4.949 -2.998 -6.488 1.00 92.12 180 LEU A O 1
ATOM 1376 N N . LEU A 1 181 ? -6.660 -1.619 -5.960 1.00 93.56 181 LEU A N 1
ATOM 1377 C CA . LEU A 1 181 ? -5.938 -0.363 -6.185 1.00 93.56 181 LEU A CA 1
ATOM 1378 C C . LEU A 1 181 ? -4.635 -0.296 -5.380 1.00 93.56 181 LEU A C 1
ATOM 1380 O O . LEU A 1 181 ? -3.586 0.039 -5.928 1.00 93.56 181 LEU A O 1
ATOM 1384 N N . ALA A 1 182 ? -4.666 -0.676 -4.099 1.00 95.56 182 ALA A N 1
ATOM 1385 C CA . ALA A 1 182 ? -3.481 -0.673 -3.244 1.00 95.56 182 ALA A CA 1
ATOM 1386 C C . ALA A 1 182 ? -2.378 -1.620 -3.755 1.00 95.56 182 ALA A C 1
ATOM 1388 O O . ALA A 1 182 ? -1.205 -1.236 -3.795 1.00 95.56 182 ALA A O 1
ATOM 1389 N N . ILE A 1 183 ? -2.738 -2.841 -4.172 1.00 95.75 183 ILE A N 1
ATOM 1390 C CA . ILE A 1 183 ? -1.781 -3.804 -4.734 1.00 95.75 183 ILE A CA 1
ATOM 1391 C C . ILE A 1 183 ? -1.249 -3.319 -6.080 1.00 95.75 183 ILE A C 1
ATOM 1393 O O . ILE A 1 183 ? -0.034 -3.302 -6.276 1.00 95.75 183 ILE A O 1
ATOM 1397 N N . HIS A 1 184 ? -2.123 -2.903 -6.997 1.00 94.75 184 HIS A N 1
ATOM 1398 C CA . HIS A 1 184 ? -1.717 -2.438 -8.323 1.00 94.75 184 HIS A CA 1
ATOM 1399 C C . HIS A 1 184 ? -0.810 -1.208 -8.229 1.00 94.75 184 HIS A C 1
ATOM 1401 O O . HIS A 1 184 ? 0.254 -1.187 -8.852 1.00 94.75 184 HIS A O 1
ATOM 1407 N N . ALA A 1 185 ? -1.153 -0.234 -7.381 1.00 96.25 185 ALA A N 1
ATOM 1408 C CA . ALA A 1 185 ? -0.314 0.933 -7.139 1.00 96.25 185 ALA A CA 1
ATOM 1409 C C . ALA A 1 185 ? 1.057 0.535 -6.571 1.00 96.25 185 ALA A C 1
ATOM 1411 O O . ALA A 1 185 ? 2.083 0.947 -7.110 1.00 96.25 185 ALA A O 1
ATOM 1412 N N . ALA A 1 186 ? 1.109 -0.334 -5.554 1.00 97.50 186 ALA A N 1
ATOM 1413 C CA . ALA A 1 186 ? 2.375 -0.826 -5.005 1.00 97.50 186 ALA A CA 1
ATOM 1414 C C . ALA A 1 186 ? 3.233 -1.545 -6.069 1.00 97.50 186 ALA A C 1
ATOM 1416 O O . ALA A 1 186 ? 4.437 -1.308 -6.178 1.00 97.50 186 ALA A O 1
ATOM 1417 N N . MET A 1 187 ? 2.616 -2.376 -6.907 1.00 94.56 187 MET A N 1
ATOM 1418 C CA . MET A 1 187 ? 3.284 -3.090 -7.997 1.00 94.56 187 MET A CA 1
ATOM 1419 C C . MET A 1 187 ? 3.818 -2.144 -9.093 1.00 94.56 187 MET A C 1
ATOM 1421 O O . MET A 1 187 ? 4.901 -2.374 -9.640 1.00 94.56 187 MET A O 1
ATOM 1425 N N . HIS A 1 188 ? 3.124 -1.041 -9.386 1.00 94.12 188 HIS A N 1
ATOM 1426 C CA . HIS A 1 188 ? 3.644 0.026 -10.247 1.00 94.12 188 HIS A CA 1
ATOM 1427 C C . HIS A 1 188 ? 4.796 0.798 -9.591 1.00 94.12 188 HIS A C 1
ATOM 1429 O O . HIS A 1 188 ? 5.830 1.013 -10.227 1.00 94.12 188 HIS A O 1
ATOM 1435 N N . MET A 1 189 ? 4.664 1.153 -8.309 1.00 94.94 189 MET A N 1
ATOM 1436 C CA . MET A 1 189 ? 5.689 1.872 -7.544 1.00 94.94 189 MET A CA 1
ATOM 1437 C C . MET A 1 189 ? 7.039 1.143 -7.518 1.00 94.94 189 MET A C 1
ATOM 1439 O O . MET A 1 189 ? 8.082 1.792 -7.477 1.00 94.94 189 MET A O 1
ATOM 1443 N N . LEU A 1 190 ? 7.055 -0.191 -7.584 1.00 94.25 190 LEU A N 1
ATOM 1444 C CA . LEU A 1 190 ? 8.279 -1.005 -7.638 1.00 94.25 190 LEU A CA 1
ATOM 1445 C C . LEU A 1 190 ? 9.155 -0.779 -8.882 1.00 94.25 190 LEU A C 1
ATOM 1447 O O . LEU A 1 190 ? 10.331 -1.154 -8.867 1.00 94.25 190 LEU A O 1
ATOM 1451 N N . PHE A 1 191 ? 8.598 -0.157 -9.922 1.00 91.31 191 PHE A N 1
ATOM 1452 C CA . PHE A 1 191 ? 9.280 0.145 -11.183 1.00 91.31 191 PHE A CA 1
ATOM 1453 C C . PHE A 1 191 ? 9.098 1.606 -11.617 1.00 91.31 191 PHE A C 1
ATOM 1455 O O . PHE A 1 191 ? 9.246 1.937 -12.794 1.00 91.31 191 PHE A O 1
ATOM 1462 N N . LEU A 1 192 ? 8.762 2.484 -10.672 1.00 89.88 192 LEU A N 1
ATOM 1463 C CA . LEU A 1 192 ? 8.488 3.888 -10.933 1.00 89.88 192 LEU A CA 1
ATOM 1464 C C . LEU A 1 192 ? 9.796 4.676 -11.159 1.00 89.88 192 LEU A C 1
ATOM 1466 O O . LEU A 1 192 ? 10.712 4.616 -10.323 1.00 89.88 192 LEU A O 1
ATOM 1470 N N . PRO A 1 193 ? 9.903 5.445 -12.257 1.00 87.75 193 PRO A N 1
ATOM 1471 C CA . PRO A 1 193 ? 11.080 6.252 -12.537 1.00 87.75 193 PRO A CA 1
ATOM 1472 C C . PRO A 1 193 ? 11.444 7.234 -11.431 1.00 87.75 193 PRO A C 1
ATOM 1474 O O . PRO A 1 193 ? 10.574 7.842 -10.817 1.00 87.75 193 PRO A O 1
ATOM 1477 N N . GLN A 1 194 ? 12.747 7.398 -11.180 1.00 87.38 194 GLN A N 1
ATOM 1478 C CA . GLN A 1 194 ? 13.340 8.267 -10.149 1.00 87.38 194 GLN A CA 1
ATOM 1479 C C . GLN A 1 194 ? 12.956 7.915 -8.698 1.00 87.38 194 GLN A C 1
ATOM 1481 O O . GLN A 1 194 ? 13.528 8.466 -7.748 1.00 87.38 194 GLN A O 1
ATOM 1486 N N . PHE A 1 195 ? 12.022 6.982 -8.519 1.00 91.62 195 PHE A N 1
ATOM 1487 C CA . PHE A 1 195 ? 11.556 6.482 -7.239 1.00 91.62 195 PHE A CA 1
ATOM 1488 C C . PHE A 1 195 ? 12.197 5.136 -6.901 1.00 91.62 195 PHE A C 1
ATOM 1490 O O . PHE A 1 195 ? 12.774 4.987 -5.822 1.00 91.62 195 PHE A O 1
ATOM 1497 N N . THR A 1 196 ? 12.140 4.178 -7.827 1.00 90.31 196 THR A N 1
ATOM 1498 C CA . THR A 1 196 ? 12.703 2.825 -7.683 1.00 90.31 196 THR A CA 1
ATOM 1499 C C . THR A 1 196 ? 13.544 2.389 -8.879 1.00 90.31 196 THR A C 1
ATOM 1501 O O . THR A 1 196 ? 14.145 1.325 -8.803 1.00 90.31 196 THR A O 1
ATOM 1504 N N . CYS A 1 197 ? 13.648 3.185 -9.945 1.00 86.38 197 CYS A N 1
ATOM 1505 C CA . CYS A 1 197 ? 14.468 2.900 -11.129 1.00 86.38 197 CYS A CA 1
ATOM 1506 C C . CYS A 1 197 ? 15.080 4.195 -11.698 1.00 86.38 197 CYS A C 1
ATOM 1508 O O . CYS A 1 197 ? 14.400 5.223 -11.748 1.00 86.38 197 CYS A O 1
ATOM 1510 N N . ASP A 1 198 ? 16.332 4.159 -12.171 1.00 78.62 198 ASP A N 1
ATOM 1511 C CA . ASP A 1 198 ? 16.941 5.281 -12.906 1.00 78.62 198 ASP A CA 1
ATOM 1512 C C . ASP A 1 198 ? 16.451 5.221 -14.372 1.00 78.62 198 ASP A C 1
ATOM 1514 O O . ASP A 1 198 ? 16.899 4.372 -15.139 1.00 78.62 198 ASP A O 1
ATOM 1518 N N . PHE A 1 199 ? 15.534 6.105 -14.782 1.00 68.06 199 PHE A N 1
ATOM 1519 C CA . PHE A 1 199 ? 15.221 6.324 -16.202 1.00 68.06 199 PHE A CA 1
ATOM 1520 C C . PHE A 1 199 ? 15.694 7.719 -16.590 1.00 68.06 199 PHE A C 1
ATOM 1522 O O . PHE A 1 199 ? 15.009 8.712 -16.347 1.00 68.06 199 PHE A O 1
ATOM 1529 N N . TYR A 1 200 ? 16.870 7.784 -17.196 1.00 52.25 200 TYR A N 1
ATOM 1530 C CA . TYR A 1 200 ? 17.187 8.861 -18.116 1.00 52.25 200 TYR A CA 1
ATOM 1531 C C . TYR A 1 200 ? 17.245 8.221 -19.496 1.00 52.25 200 TYR A C 1
ATOM 1533 O O . TYR A 1 200 ? 17.939 7.221 -19.683 1.00 52.25 200 TYR A O 1
ATOM 1541 N N . GLU A 1 201 ? 16.470 8.755 -20.439 1.00 43.31 201 GLU A N 1
ATOM 1542 C CA . GLU A 1 201 ? 16.769 8.545 -21.850 1.00 43.31 201 GLU A CA 1
ATOM 1543 C C . GLU A 1 201 ? 18.237 8.932 -22.049 1.00 43.31 201 GLU A C 1
ATOM 1545 O O . GLU A 1 201 ? 18.661 10.012 -21.627 1.00 43.31 201 GLU A O 1
ATOM 1550 N N . GLU A 1 202 ? 19.028 8.036 -22.636 1.00 41.53 202 GLU A N 1
ATOM 1551 C CA . GLU A 1 202 ? 20.305 8.409 -23.234 1.00 41.53 202 GLU A CA 1
ATOM 1552 C C . GLU A 1 202 ? 19.982 9.426 -24.335 1.00 41.53 202 GLU A C 1
ATOM 1554 O O . GLU A 1 202 ? 19.619 9.077 -25.459 1.00 41.53 202 GLU A O 1
ATOM 1559 N N . GLY A 1 203 ? 20.002 10.703 -23.957 1.00 34.00 203 GLY A N 1
ATOM 1560 C CA . GLY A 1 203 ? 19.843 11.824 -24.857 1.00 34.00 203 GLY A CA 1
ATOM 1561 C C . GLY A 1 203 ? 21.033 11.887 -25.800 1.00 34.00 203 GLY A C 1
ATOM 1562 O O . GLY A 1 203 ? 22.100 12.339 -25.406 1.00 34.00 203 GLY A O 1
ATOM 1563 N N . GLU A 1 204 ? 20.760 11.468 -27.032 1.00 33.88 204 GLU A N 1
ATOM 1564 C CA . GLU A 1 204 ? 21.355 11.923 -28.290 1.00 33.88 204 GLU A CA 1
ATOM 1565 C C . GLU A 1 204 ? 22.796 11.481 -28.589 1.00 33.88 204 GLU A C 1
ATOM 1567 O O . GLU A 1 204 ? 23.737 11.673 -27.828 1.00 33.88 204 GLU A O 1
ATOM 1572 N N . GLY A 1 205 ? 22.940 10.856 -29.761 1.00 45.62 205 GLY A N 1
ATOM 1573 C CA . GLY A 1 205 ? 24.180 10.275 -30.243 1.00 45.62 205 GLY A CA 1
ATOM 1574 C C . GLY A 1 205 ? 25.329 11.272 -30.323 1.00 45.62 205 GLY A C 1
ATOM 1575 O O . GLY A 1 205 ? 25.259 12.273 -31.034 1.00 45.62 205 GLY A O 1
ATOM 1576 N N . GLU A 1 206 ? 26.439 10.908 -29.693 1.00 35.03 206 GLU A N 1
ATOM 1577 C CA . GLU A 1 206 ? 27.747 11.253 -30.225 1.00 35.03 206 GLU A CA 1
ATOM 1578 C C . GLU A 1 206 ? 28.063 10.228 -31.316 1.00 35.03 206 GLU A C 1
ATOM 1580 O O . GLU A 1 206 ? 28.379 9.069 -31.064 1.00 35.03 206 GLU A O 1
ATOM 1585 N N . ASP A 1 207 ? 27.812 10.684 -32.537 1.00 37.56 207 ASP A N 1
ATOM 1586 C CA . ASP A 1 207 ? 28.389 10.274 -33.811 1.00 37.56 207 ASP A CA 1
ATOM 1587 C C . ASP A 1 207 ? 29.719 9.501 -33.646 1.00 37.56 207 ASP A C 1
ATOM 1589 O O . ASP A 1 207 ? 30.797 10.095 -33.580 1.00 37.56 207 ASP A O 1
ATOM 1593 N N . ASP A 1 208 ? 29.656 8.163 -33.594 1.00 35.19 208 ASP A N 1
ATOM 1594 C CA . ASP A 1 208 ? 30.807 7.300 -33.885 1.00 35.19 208 ASP A CA 1
ATOM 1595 C C . ASP A 1 208 ? 31.075 7.410 -35.395 1.00 35.19 208 ASP A C 1
ATOM 1597 O O . ASP A 1 208 ? 30.727 6.543 -36.204 1.00 35.19 208 ASP A O 1
ATOM 1601 N N . GLY A 1 209 ? 31.657 8.552 -35.765 1.00 33.72 209 GLY A N 1
ATOM 1602 C CA . GLY A 1 209 ? 32.230 8.827 -37.066 1.00 33.72 209 GLY A CA 1
ATOM 1603 C C . GLY A 1 209 ? 33.380 7.864 -37.313 1.00 33.72 209 GLY A C 1
ATOM 1604 O O . GLY A 1 209 ? 34.522 8.090 -36.915 1.00 33.72 209 GLY A O 1
ATOM 1605 N N . ASP A 1 210 ? 33.039 6.767 -37.974 1.00 37.06 210 ASP A N 1
ATOM 1606 C CA . ASP A 1 210 ? 33.950 5.880 -38.673 1.00 37.06 210 ASP A CA 1
ATOM 1607 C C . ASP A 1 210 ? 34.696 6.705 -39.737 1.00 37.06 210 ASP A C 1
ATOM 1609 O O . ASP A 1 210 ? 34.163 6.964 -40.813 1.00 37.06 210 ASP A O 1
ATOM 1613 N N . ASP A 1 211 ? 35.918 7.159 -39.438 1.00 33.62 211 ASP A N 1
ATOM 1614 C CA . ASP A 1 211 ? 36.824 7.691 -40.459 1.00 33.62 211 ASP A CA 1
ATOM 1615 C C . ASP A 1 211 ? 38.228 7.091 -40.323 1.00 33.62 211 ASP A C 1
ATOM 1617 O O . ASP A 1 211 ? 39.168 7.591 -39.700 1.00 33.62 211 ASP A O 1
ATOM 1621 N N . ASN A 1 212 ? 38.344 5.938 -40.971 1.00 36.56 212 ASN A N 1
ATOM 1622 C CA . ASN A 1 212 ? 39.583 5.356 -41.435 1.00 36.56 212 ASN A CA 1
ATOM 1623 C C . ASN A 1 212 ? 40.183 6.232 -42.552 1.00 36.56 212 ASN A C 1
ATOM 1625 O O . ASN A 1 212 ? 39.804 6.102 -43.715 1.00 36.56 212 ASN A O 1
ATOM 1629 N N . SER A 1 213 ? 41.200 7.042 -42.245 1.00 35.22 213 SER A N 1
ATOM 1630 C CA . SER A 1 213 ? 42.119 7.528 -43.279 1.00 35.22 213 SER A CA 1
ATOM 1631 C C . SER A 1 213 ? 43.570 7.530 -42.812 1.00 35.22 213 SER A C 1
ATOM 1633 O O . SER A 1 213 ? 44.017 8.328 -41.991 1.00 35.22 213 SER A O 1
ATOM 1635 N N . ASN A 1 214 ? 44.302 6.596 -43.399 1.00 33.19 214 ASN A N 1
ATOM 1636 C CA . ASN A 1 214 ? 45.741 6.463 -43.383 1.00 33.19 214 ASN A CA 1
ATOM 1637 C C . ASN A 1 214 ? 46.324 7.428 -44.439 1.00 33.19 214 ASN A C 1
ATOM 1639 O O . ASN A 1 214 ? 46.122 7.200 -45.631 1.00 33.19 214 ASN A O 1
ATOM 1643 N N . SER A 1 215 ? 47.064 8.470 -44.051 1.00 32.69 215 SER A N 1
ATOM 1644 C CA . SER A 1 215 ? 48.001 9.142 -44.966 1.00 32.69 215 SER A CA 1
ATOM 1645 C C . SER A 1 215 ? 49.111 9.878 -44.219 1.00 32.69 215 SER A C 1
ATOM 1647 O O . SER A 1 215 ? 48.867 10.719 -43.360 1.00 32.69 215 SER A O 1
ATOM 1649 N N . ALA A 1 216 ? 50.334 9.514 -44.587 1.00 33.03 216 ALA A N 1
ATOM 1650 C CA . ALA A 1 216 ? 51.611 9.996 -44.093 1.00 33.03 216 ALA A CA 1
ATOM 1651 C C . ALA A 1 216 ? 51.935 11.449 -44.480 1.00 33.03 216 ALA A C 1
ATOM 1653 O O . ALA A 1 216 ? 51.557 11.868 -45.570 1.00 33.03 216 ALA A O 1
ATOM 1654 N N . SER A 1 217 ? 52.759 12.118 -43.659 1.00 32.62 217 SER A N 1
ATOM 1655 C CA . SER A 1 217 ? 53.966 12.855 -44.098 1.00 32.62 217 SER A CA 1
ATOM 1656 C C . SER A 1 217 ? 54.692 13.564 -42.935 1.00 32.62 217 SER A C 1
ATOM 1658 O O . SER A 1 217 ? 54.063 14.342 -42.225 1.00 32.62 217 SER A O 1
ATOM 1660 N N . ASP A 1 218 ? 56.004 13.292 -42.834 1.00 28.61 218 ASP A N 1
ATOM 1661 C CA . ASP A 1 218 ? 57.148 14.199 -42.569 1.00 28.61 218 ASP A CA 1
ATOM 1662 C C . ASP A 1 218 ? 57.215 15.054 -41.284 1.00 28.61 218 ASP A C 1
ATOM 1664 O O . ASP A 1 218 ? 56.384 15.917 -41.031 1.00 28.61 218 ASP A O 1
ATOM 1668 N N . ASP A 1 219 ? 58.167 14.738 -40.386 1.00 31.72 219 ASP A N 1
ATOM 1669 C CA . ASP A 1 219 ? 59.516 15.356 -40.210 1.00 31.72 219 ASP A CA 1
ATOM 1670 C C . ASP A 1 219 ? 59.470 16.596 -39.284 1.00 31.72 219 ASP A C 1
ATOM 1672 O O . ASP A 1 219 ? 58.598 17.438 -39.403 1.00 31.72 219 ASP A O 1
ATOM 1676 N N . SER A 1 220 ? 60.374 16.873 -38.340 1.00 33.91 220 SER A N 1
ATOM 1677 C CA . SER A 1 220 ? 61.669 16.318 -37.941 1.00 33.91 220 SER A CA 1
ATOM 1678 C C . SER A 1 220 ? 62.118 16.993 -36.618 1.00 33.91 220 SER A C 1
ATOM 1680 O O . SER A 1 220 ? 61.531 17.983 -36.184 1.00 33.91 220 SER A O 1
ATOM 1682 N N . HIS A 1 221 ? 63.226 16.481 -36.059 1.00 32.09 221 HIS A N 1
ATOM 1683 C CA . HIS A 1 221 ? 64.099 17.002 -34.985 1.00 32.09 221 HIS A CA 1
ATOM 1684 C C . HIS A 1 221 ? 63.763 16.647 -33.527 1.00 32.09 221 HIS A C 1
ATOM 1686 O O . HIS A 1 221 ? 62.634 16.764 -33.084 1.00 32.09 221 HIS A O 1
ATOM 1692 N N . SER A 1 222 ? 64.713 16.370 -32.628 1.00 29.42 222 SER A N 1
ATOM 1693 C CA . SER A 1 222 ? 66.073 15.795 -32.625 1.00 29.42 222 SER A CA 1
ATOM 1694 C C . SER A 1 222 ? 66.625 16.092 -31.228 1.00 29.42 222 SER A C 1
ATOM 1696 O O . SER A 1 222 ? 66.762 17.262 -30.882 1.00 29.42 222 SER A O 1
ATOM 1698 N N . SER A 1 223 ? 66.996 15.049 -30.486 1.00 31.81 223 SER A N 1
ATOM 1699 C CA . SER A 1 223 ? 68.024 14.956 -29.423 1.00 31.81 223 SER A CA 1
ATOM 1700 C C . SER A 1 223 ? 67.512 13.958 -28.379 1.00 31.81 223 SER A C 1
ATOM 1702 O O . SER A 1 223 ? 66.380 14.047 -27.939 1.00 31.81 223 SER A O 1
ATOM 1704 N N . GLY A 1 224 ? 68.213 12.911 -27.968 1.00 28.91 224 GLY A N 1
ATOM 1705 C CA . GLY A 1 224 ? 69.578 12.488 -28.211 1.00 28.91 224 GLY A CA 1
ATOM 1706 C C . GLY A 1 224 ? 70.109 11.973 -26.884 1.00 28.91 224 GLY A C 1
ATOM 1707 O O . GLY A 1 224 ? 70.493 12.798 -26.079 1.00 28.91 224 GLY A O 1
ATOM 1708 N N . GLU A 1 225 ? 70.142 10.654 -26.658 1.00 30.48 225 GLU A N 1
ATOM 1709 C CA . GLU A 1 225 ? 71.088 10.038 -25.712 1.00 30.48 225 GLU A CA 1
ATOM 1710 C C . GLU A 1 225 ? 71.163 8.501 -25.842 1.00 30.48 225 GLU A C 1
ATOM 1712 O O . GLU A 1 225 ? 70.324 7.732 -25.390 1.00 30.48 225 GLU A O 1
ATOM 1717 N N . SER A 1 226 ? 72.196 8.079 -26.570 1.00 30.78 226 SER A N 1
ATOM 1718 C CA . SER A 1 226 ? 73.150 6.993 -26.312 1.00 30.78 226 SER A CA 1
ATOM 1719 C C . SER A 1 226 ? 72.815 5.779 -25.416 1.00 30.78 226 SER A C 1
ATOM 1721 O O . SER A 1 226 ? 72.771 5.876 -24.198 1.00 30.78 226 SER A O 1
ATOM 1723 N N . ARG A 1 227 ? 72.977 4.601 -26.056 1.00 31.23 227 ARG A N 1
ATOM 1724 C CA . ARG A 1 227 ? 73.653 3.359 -25.580 1.00 31.23 227 ARG A CA 1
ATOM 1725 C C . ARG A 1 227 ? 72.927 2.561 -24.476 1.00 31.23 227 ARG A C 1
ATOM 1727 O O . ARG A 1 227 ? 72.831 2.972 -23.337 1.00 31.23 227 ARG A O 1
ATOM 1734 N N . SER A 1 228 ? 72.575 1.291 -24.674 1.00 31.48 228 SER A N 1
ATOM 1735 C CA . SER A 1 228 ? 73.525 0.194 -24.914 1.00 31.48 228 SER A CA 1
ATOM 1736 C C . SER A 1 228 ? 72.776 -1.141 -25.086 1.00 31.48 228 SER A C 1
ATOM 1738 O O . SER A 1 228 ? 71.794 -1.423 -24.409 1.00 31.48 228 SER A O 1
ATOM 1740 N N . ARG A 1 229 ? 73.258 -1.986 -26.006 1.00 40.19 229 ARG A N 1
ATOM 1741 C CA . ARG A 1 229 ? 72.815 -3.378 -26.173 1.00 40.19 229 ARG A CA 1
ATOM 1742 C C . ARG A 1 229 ? 73.374 -4.227 -25.030 1.00 40.19 229 ARG A C 1
ATOM 1744 O O . ARG A 1 229 ? 74.589 -4.258 -24.853 1.00 40.19 229 ARG A O 1
ATOM 1751 N N . SER A 1 230 ? 72.520 -4.991 -24.351 1.00 32.19 230 SER A N 1
ATOM 1752 C CA . SER A 1 230 ? 72.949 -6.096 -23.490 1.00 32.19 230 SER A CA 1
ATOM 1753 C C . SER A 1 230 ? 72.113 -7.347 -23.764 1.00 32.19 230 SER A C 1
ATOM 1755 O O . SER A 1 230 ? 70.892 -7.347 -23.647 1.00 32.19 230 SER A O 1
ATOM 1757 N N . ARG A 1 231 ? 72.802 -8.413 -24.182 1.00 46.00 231 ARG A N 1
ATOM 1758 C CA . ARG A 1 231 ? 72.304 -9.791 -24.265 1.00 46.00 231 ARG A CA 1
ATOM 1759 C C . ARG A 1 231 ? 72.332 -10.409 -22.862 1.00 46.00 231 ARG A C 1
ATOM 1761 O O . ARG A 1 231 ? 73.409 -10.465 -22.276 1.00 46.00 231 ARG A O 1
ATOM 1768 N N . LYS A 1 232 ? 71.204 -10.935 -22.378 1.00 34.94 232 LYS A N 1
ATOM 1769 C CA . LYS A 1 232 ? 71.040 -11.955 -21.308 1.00 34.94 232 LYS A CA 1
ATOM 1770 C C . LYS A 1 232 ? 69.536 -12.042 -21.030 1.00 34.94 232 LYS A C 1
ATOM 1772 O O . LYS A 1 232 ? 68.890 -11.012 -21.017 1.00 34.94 232 LYS A O 1
ATOM 1777 N N . GLY A 1 233 ? 68.866 -13.157 -20.803 1.00 34.47 233 GLY A N 1
ATOM 1778 C CA . GLY A 1 233 ? 69.159 -14.576 -20.675 1.00 34.47 233 GLY A CA 1
ATOM 1779 C C . GLY A 1 233 ? 67.797 -15.181 -20.302 1.00 34.47 233 GLY A C 1
ATOM 1780 O O . GLY A 1 233 ? 67.065 -14.565 -19.532 1.00 34.47 233 GLY A O 1
ATOM 1781 N N . GLY A 1 234 ? 67.396 -16.299 -20.909 1.00 45.19 234 GLY A N 1
ATOM 1782 C CA . GLY A 1 234 ? 66.078 -16.890 -20.658 1.00 45.19 234 GLY A CA 1
ATOM 1783 C C . GLY A 1 234 ? 65.914 -17.266 -19.184 1.00 45.19 234 GLY A C 1
ATOM 1784 O O . GLY A 1 234 ? 66.601 -18.170 -18.706 1.00 45.19 234 GLY A O 1
ATOM 1785 N N . SER A 1 235 ? 65.032 -16.570 -18.465 1.00 43.00 235 SER A N 1
ATOM 1786 C CA . SER A 1 235 ? 64.625 -16.943 -17.113 1.00 43.00 235 SER A CA 1
ATOM 1787 C C . SER A 1 235 ? 63.534 -18.013 -17.189 1.00 43.00 235 SER A C 1
ATOM 1789 O O . SER A 1 235 ? 62.620 -17.953 -18.012 1.00 43.00 235 SER A O 1
ATOM 1791 N N . LYS A 1 236 ? 63.645 -19.030 -16.329 1.00 51.00 236 LYS A N 1
ATOM 1792 C CA . LYS A 1 236 ? 62.695 -20.152 -16.228 1.00 51.00 236 LYS A CA 1
ATOM 1793 C C . LYS A 1 236 ? 61.280 -19.725 -15.793 1.00 51.00 236 LYS A C 1
ATOM 1795 O O . LYS A 1 236 ? 60.355 -20.516 -15.939 1.00 51.00 236 LYS A O 1
ATOM 1800 N N . GLU A 1 237 ? 61.101 -18.497 -15.304 1.00 47.81 237 GLU A N 1
ATOM 1801 C CA . GLU A 1 237 ? 59.820 -17.980 -14.795 1.00 47.81 237 GLU A CA 1
ATOM 1802 C C . GLU A 1 237 ? 58.761 -17.776 -15.887 1.00 47.81 237 GLU A C 1
ATOM 1804 O O . GLU A 1 237 ? 57.618 -18.173 -15.698 1.00 47.81 237 GLU A O 1
ATOM 1809 N N . GLY A 1 238 ? 59.126 -17.272 -17.072 1.00 50.28 238 GLY A N 1
ATOM 1810 C CA . GLY A 1 238 ? 58.151 -17.057 -18.157 1.00 50.28 238 GLY A CA 1
ATOM 1811 C C . GLY A 1 238 ? 57.648 -18.344 -18.827 1.00 50.28 238 GLY A C 1
ATOM 1812 O O . GLY A 1 238 ? 56.673 -18.320 -19.577 1.00 50.28 238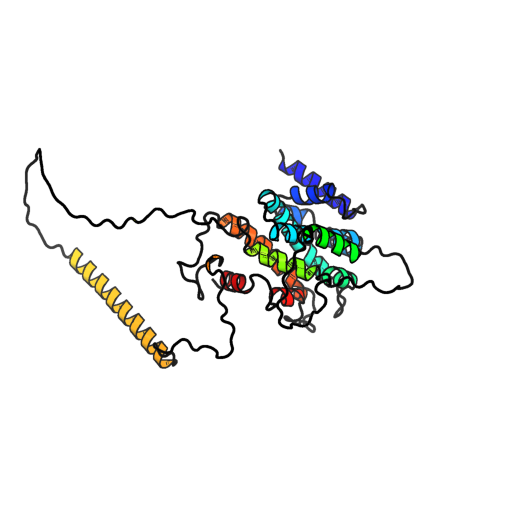 GLY A O 1
ATOM 1813 N N . PHE A 1 239 ? 58.320 -19.475 -18.587 1.00 54.28 239 PHE A N 1
ATOM 1814 C CA . PHE A 1 239 ? 57.909 -20.780 -19.105 1.00 54.28 239 PHE A CA 1
ATOM 1815 C C . PHE A 1 239 ? 56.877 -21.449 -18.193 1.00 54.28 239 PHE A C 1
ATOM 1817 O O . PHE A 1 239 ? 55.908 -22.006 -18.699 1.00 54.28 239 PHE A O 1
ATOM 1824 N N . LEU A 1 240 ? 57.054 -21.353 -16.870 1.00 55.28 240 LEU A N 1
ATOM 1825 C CA . LEU A 1 240 ? 56.124 -21.921 -15.888 1.00 55.28 240 LEU A CA 1
ATOM 1826 C C . LEU A 1 240 ? 54.747 -21.247 -15.955 1.00 55.28 240 LEU A C 1
ATOM 1828 O O . LEU A 1 240 ? 53.748 -21.949 -16.060 1.00 55.28 240 LEU A O 1
ATOM 1832 N N . ASP A 1 241 ? 54.703 -19.916 -16.043 1.00 60.78 241 ASP A N 1
ATOM 1833 C CA . ASP A 1 241 ? 53.450 -19.153 -16.159 1.00 60.78 241 ASP A CA 1
ATOM 1834 C C . ASP A 1 241 ? 52.661 -19.507 -17.439 1.00 60.78 241 ASP A C 1
ATOM 1836 O O . ASP A 1 241 ? 51.441 -19.671 -17.439 1.00 60.78 241 ASP A O 1
ATOM 1840 N N . ARG A 1 242 ? 53.371 -19.756 -18.548 1.00 59.62 242 ARG A N 1
ATOM 1841 C CA . ARG A 1 242 ? 52.750 -20.188 -19.810 1.00 59.62 242 ARG A CA 1
ATOM 1842 C C . ARG A 1 242 ? 52.216 -21.623 -19.747 1.00 59.62 242 ARG A C 1
ATOM 1844 O O . ARG A 1 242 ? 51.214 -21.917 -20.396 1.00 59.62 242 ARG A O 1
ATOM 1851 N N . VAL A 1 243 ? 52.881 -22.507 -19.002 1.00 67.69 243 VAL A N 1
ATOM 1852 C CA . VAL A 1 243 ? 52.431 -23.891 -18.774 1.00 67.69 243 VAL A CA 1
ATOM 1853 C C . VAL A 1 243 ? 51.199 -23.909 -17.871 1.00 67.69 243 VAL A C 1
ATOM 1855 O O . VAL A 1 243 ? 50.251 -24.629 -18.162 1.00 67.69 243 VAL A O 1
ATOM 1858 N N . GLU A 1 244 ? 51.168 -23.072 -16.837 1.00 66.31 244 GLU A N 1
ATOM 1859 C CA . GLU A 1 244 ? 50.046 -22.983 -15.900 1.00 66.31 244 GLU A CA 1
ATOM 1860 C C . GLU A 1 244 ? 48.796 -22.368 -16.551 1.00 66.31 244 GLU A C 1
ATOM 1862 O O . GLU A 1 244 ? 47.686 -22.871 -16.379 1.00 66.31 244 GLU A O 1
ATOM 1867 N N . ARG A 1 245 ? 48.973 -21.349 -17.406 1.00 64.75 245 ARG A N 1
ATOM 1868 C CA . ARG A 1 245 ? 47.882 -20.785 -18.220 1.00 64.75 245 ARG A CA 1
ATOM 1869 C C . ARG A 1 245 ? 47.299 -21.816 -19.189 1.00 64.75 245 ARG A C 1
ATOM 1871 O O . ARG A 1 245 ? 46.087 -21.873 -19.358 1.00 64.75 245 ARG A O 1
ATOM 1878 N N . ARG A 1 246 ? 48.159 -22.648 -19.786 1.00 70.38 246 ARG A N 1
ATOM 1879 C CA . ARG A 1 246 ? 47.745 -23.728 -20.689 1.00 70.38 246 ARG A CA 1
ATOM 1880 C C . ARG A 1 246 ? 47.011 -24.847 -19.947 1.00 70.38 246 ARG A C 1
ATOM 1882 O O . ARG A 1 246 ? 46.019 -25.340 -20.460 1.00 70.38 246 ARG A O 1
ATOM 1889 N N . ALA A 1 247 ? 47.445 -25.192 -18.735 1.00 70.94 247 ALA A N 1
ATOM 1890 C CA . ALA A 1 247 ? 46.753 -26.168 -17.895 1.00 70.94 247 ALA A CA 1
ATOM 1891 C C . ALA A 1 247 ? 45.339 -25.693 -17.508 1.00 70.94 247 ALA A C 1
ATOM 1893 O O . ALA A 1 247 ? 44.402 -26.477 -17.592 1.00 70.94 247 ALA A O 1
ATOM 1894 N N . ARG A 1 248 ? 45.163 -24.403 -17.178 1.00 67.62 248 ARG A N 1
ATOM 1895 C CA . ARG A 1 248 ? 43.832 -23.822 -16.902 1.00 67.62 248 ARG A CA 1
ATOM 1896 C C . ARG A 1 248 ? 42.928 -23.768 -18.134 1.00 67.62 248 ARG A C 1
ATOM 1898 O O . ARG A 1 248 ? 41.722 -23.945 -18.008 1.00 67.62 248 ARG A O 1
ATOM 1905 N N . GLU A 1 249 ? 43.490 -23.505 -19.313 1.00 69.19 249 GLU A N 1
ATOM 1906 C CA . GLU A 1 249 ? 42.741 -23.561 -20.578 1.00 69.19 249 GLU A CA 1
ATOM 1907 C C . GLU A 1 249 ? 42.304 -25.002 -20.891 1.00 69.19 249 GLU A C 1
ATOM 1909 O O . GLU A 1 249 ? 41.144 -25.228 -21.219 1.00 69.19 249 GLU A O 1
ATOM 1914 N N . GLU A 1 250 ? 43.186 -25.986 -20.695 1.00 72.44 250 GLU A N 1
ATOM 1915 C CA . GLU A 1 250 ? 42.878 -27.408 -20.902 1.00 72.44 250 GLU A CA 1
ATOM 1916 C C . GLU A 1 250 ? 41.855 -27.951 -19.883 1.00 72.44 250 GLU A C 1
ATOM 1918 O O . GLU A 1 250 ? 41.008 -28.769 -20.243 1.00 72.44 250 GLU A O 1
ATOM 1923 N N . GLU A 1 251 ? 41.887 -27.477 -18.634 1.00 68.94 251 GLU A N 1
ATOM 1924 C CA . GLU A 1 251 ? 40.905 -27.811 -17.592 1.00 68.94 251 GLU A CA 1
ATOM 1925 C C . GLU A 1 251 ? 39.524 -27.219 -17.910 1.00 68.94 251 GLU A C 1
ATOM 1927 O O . GLU A 1 251 ? 38.518 -27.924 -17.848 1.00 68.94 251 GLU A O 1
ATOM 1932 N N . LYS A 1 252 ? 39.478 -25.966 -18.375 1.00 64.81 252 LYS A N 1
ATOM 1933 C CA . LYS A 1 252 ? 38.238 -25.317 -18.814 1.00 64.81 252 LYS A CA 1
ATOM 1934 C C . LYS A 1 252 ? 37.628 -25.997 -20.045 1.00 64.81 252 LYS A C 1
ATOM 1936 O O . LYS A 1 252 ? 36.421 -26.225 -20.090 1.00 64.81 252 LYS A O 1
ATOM 1941 N N . ASP A 1 253 ? 38.455 -26.382 -21.016 1.00 69.00 253 ASP A N 1
ATOM 1942 C CA . ASP A 1 253 ? 38.008 -27.134 -22.194 1.00 69.00 253 ASP A CA 1
ATOM 1943 C C . ASP A 1 253 ? 37.484 -28.531 -21.811 1.00 69.00 253 ASP A C 1
ATOM 1945 O O . ASP A 1 253 ? 36.560 -29.056 -22.445 1.00 69.00 253 ASP A O 1
ATOM 1949 N N . ALA A 1 254 ? 38.052 -29.150 -20.769 1.00 72.06 254 ALA A N 1
ATOM 1950 C CA . ALA A 1 254 ? 37.571 -30.417 -20.228 1.00 72.06 254 ALA A CA 1
ATOM 1951 C C . ALA A 1 254 ? 36.218 -30.257 -19.516 1.00 72.06 254 ALA A C 1
ATOM 1953 O O . ALA A 1 254 ? 35.310 -31.046 -19.790 1.00 72.06 254 ALA A O 1
ATOM 1954 N N . GLU A 1 255 ? 36.048 -29.218 -18.693 1.00 66.00 255 GLU A N 1
ATOM 1955 C CA . GLU A 1 255 ? 34.776 -28.882 -18.037 1.00 66.00 255 GLU A CA 1
ATOM 1956 C C . GLU A 1 255 ? 33.665 -28.584 -19.056 1.00 66.00 255 GLU A C 1
ATOM 1958 O O . GLU A 1 255 ? 32.568 -29.140 -18.968 1.00 66.00 255 GLU A O 1
ATOM 1963 N N . GLU A 1 256 ? 33.947 -27.781 -20.089 1.00 65.94 256 GLU A N 1
ATOM 1964 C CA . GLU A 1 256 ? 32.984 -27.477 -21.158 1.00 65.94 256 GLU A CA 1
ATOM 1965 C C . GLU A 1 256 ? 32.576 -28.739 -21.939 1.00 65.94 256 GLU A C 1
ATOM 1967 O O . GLU A 1 256 ? 31.422 -28.904 -22.365 1.00 65.94 256 GLU A O 1
ATOM 1972 N N . LYS A 1 257 ? 33.509 -29.681 -22.105 1.00 71.19 257 LYS A N 1
ATOM 1973 C CA . LYS A 1 257 ? 33.251 -30.964 -22.760 1.00 71.19 257 LYS A CA 1
ATOM 1974 C C . LYS A 1 257 ? 32.448 -31.908 -21.869 1.00 71.19 257 LYS A C 1
ATOM 1976 O O . LYS A 1 257 ? 31.560 -32.591 -22.386 1.00 71.19 257 LYS A O 1
ATOM 1981 N N . GLU A 1 258 ? 32.710 -31.939 -20.564 1.00 69.31 258 GLU A N 1
ATOM 1982 C CA . GLU A 1 258 ? 31.914 -32.699 -19.597 1.00 69.31 258 GLU A CA 1
ATOM 1983 C C . GLU A 1 258 ? 30.482 -32.172 -19.500 1.00 69.31 258 GLU A C 1
ATOM 1985 O O . GLU A 1 258 ? 29.549 -32.970 -19.603 1.00 69.31 258 GLU A O 1
ATOM 1990 N N . ASP A 1 259 ? 30.283 -30.855 -19.427 1.00 60.66 259 ASP A N 1
ATOM 1991 C CA . ASP A 1 259 ? 28.958 -30.225 -19.437 1.00 60.66 259 ASP A CA 1
ATOM 1992 C C . ASP A 1 259 ? 28.202 -30.526 -20.748 1.00 60.66 259 ASP A C 1
ATOM 1994 O O . ASP A 1 259 ? 27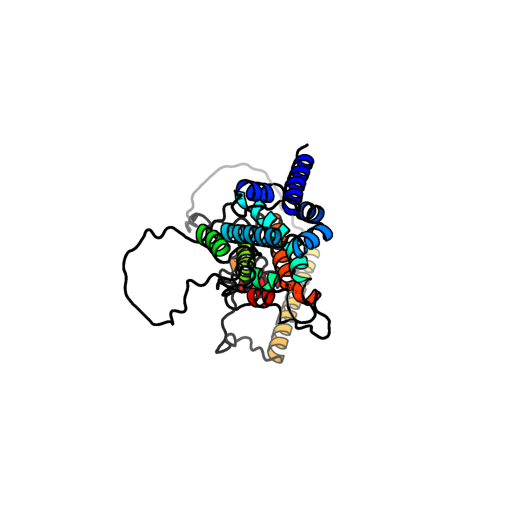.027 -30.905 -20.746 1.00 60.66 259 ASP A O 1
ATOM 1998 N N . SER A 1 260 ? 28.897 -30.501 -21.891 1.00 63.12 260 SER A N 1
ATOM 1999 C CA . SER A 1 260 ? 28.342 -30.913 -23.191 1.00 63.12 260 SER A CA 1
ATOM 2000 C C . SER A 1 260 ? 27.924 -32.392 -23.226 1.00 63.12 260 SER A C 1
ATOM 2002 O O . SER A 1 260 ? 26.882 -32.748 -23.793 1.00 63.12 260 SER A O 1
ATOM 2004 N N . ILE A 1 261 ? 28.703 -33.279 -22.599 1.00 71.75 261 ILE A N 1
ATOM 2005 C CA . ILE A 1 261 ? 28.378 -34.707 -22.474 1.00 71.75 261 ILE A CA 1
ATOM 2006 C C . ILE A 1 261 ? 27.202 -34.909 -21.512 1.00 71.75 261 ILE A C 1
ATOM 2008 O O . ILE A 1 261 ? 26.306 -35.705 -21.811 1.00 71.75 261 ILE A O 1
ATOM 2012 N N . MET A 1 262 ? 27.170 -34.184 -20.393 1.00 66.69 262 MET A N 1
ATOM 2013 C CA . MET A 1 262 ? 26.103 -34.261 -19.399 1.00 66.69 262 MET A CA 1
ATOM 2014 C C . MET A 1 262 ? 24.774 -33.804 -20.013 1.00 66.69 262 MET A C 1
ATOM 2016 O O . MET A 1 262 ? 23.801 -34.557 -19.971 1.00 66.69 262 MET A O 1
ATOM 2020 N N . LYS A 1 263 ? 24.769 -32.670 -20.732 1.00 57.72 263 LYS A N 1
ATOM 2021 C CA . LYS A 1 263 ? 23.628 -32.158 -21.518 1.00 57.72 263 LYS A CA 1
ATOM 2022 C C . LYS A 1 263 ? 23.111 -33.171 -22.543 1.00 57.72 263 LYS A C 1
ATOM 2024 O O . LYS A 1 263 ? 21.900 -33.367 -22.659 1.00 57.72 263 LYS A O 1
ATOM 2029 N N . LYS A 1 264 ? 24.006 -33.886 -23.238 1.00 66.44 264 LYS A N 1
ATOM 2030 C CA . LYS A 1 264 ? 23.623 -34.977 -24.157 1.00 66.44 264 LYS A CA 1
ATOM 2031 C C . LYS A 1 264 ? 23.004 -36.172 -23.428 1.00 66.44 264 LYS A C 1
ATOM 2033 O O . LYS A 1 264 ? 22.024 -36.720 -23.931 1.00 66.44 264 LYS A O 1
ATOM 2038 N N . LYS A 1 265 ? 23.535 -36.565 -22.263 1.00 64.38 265 LYS A N 1
ATOM 2039 C CA . LYS A 1 265 ? 23.005 -37.679 -21.452 1.00 64.38 265 LYS A CA 1
ATOM 2040 C C . LYS A 1 265 ? 21.598 -37.404 -20.916 1.00 64.38 265 LYS A C 1
ATOM 2042 O O . LYS A 1 265 ? 20.792 -38.327 -20.885 1.00 64.38 265 LYS A O 1
ATOM 2047 N N . VAL A 1 266 ? 21.276 -36.154 -20.570 1.00 59.38 266 VAL A N 1
ATOM 2048 C CA . VAL A 1 266 ? 19.925 -35.748 -20.123 1.00 59.38 266 VAL A CA 1
ATOM 2049 C C . VAL A 1 266 ? 18.976 -35.372 -21.273 1.00 59.38 266 VAL A C 1
ATOM 2051 O O . VAL A 1 266 ? 17.882 -34.862 -21.048 1.00 59.38 266 VAL A O 1
ATOM 2054 N N . GLY A 1 267 ? 19.365 -35.620 -22.529 1.00 43.47 267 GLY A N 1
ATOM 2055 C CA . GLY A 1 267 ? 18.500 -35.404 -23.693 1.00 43.47 267 GLY A CA 1
ATOM 2056 C C . GLY A 1 267 ? 18.304 -33.937 -24.101 1.00 43.47 267 GLY A C 1
ATOM 2057 O O . GLY A 1 267 ? 17.450 -33.652 -24.948 1.00 43.47 267 GLY A O 1
ATOM 2058 N N . LEU A 1 268 ? 19.099 -33.004 -23.562 1.00 47.44 268 LEU A N 1
ATOM 2059 C CA . LEU A 1 268 ? 19.187 -31.629 -24.057 1.00 47.44 268 LEU A CA 1
ATOM 2060 C C . LEU A 1 268 ? 20.135 -31.600 -25.265 1.00 47.44 268 LEU A C 1
ATOM 2062 O O . LEU A 1 268 ? 21.350 -31.447 -25.148 1.00 47.44 268 LEU A O 1
ATOM 2066 N N . LYS A 1 269 ? 19.582 -31.788 -26.468 1.00 53.66 269 LYS A N 1
ATOM 2067 C CA . LYS A 1 269 ? 20.344 -31.640 -27.717 1.00 53.66 269 LYS A CA 1
ATOM 2068 C C . LYS A 1 269 ? 20.796 -30.181 -27.859 1.00 53.66 269 LYS A C 1
ATOM 2070 O O . LYS A 1 269 ? 19.958 -29.287 -27.853 1.00 53.66 269 LYS A O 1
ATOM 2075 N N . SER A 1 270 ? 22.089 -29.939 -28.101 1.00 51.75 270 SER A N 1
ATOM 2076 C CA . SER A 1 270 ? 22.655 -28.583 -28.273 1.00 51.75 270 SER A CA 1
ATOM 2077 C C . SER A 1 270 ? 22.193 -27.849 -29.542 1.00 51.75 270 SER A C 1
ATOM 2079 O O . SER A 1 270 ? 22.713 -26.784 -29.853 1.00 51.75 270 SER A O 1
ATOM 2081 N N . ASN A 1 271 ? 21.260 -28.426 -30.303 1.00 49.09 271 ASN A N 1
ATOM 2082 C CA . ASN A 1 271 ? 20.757 -27.845 -31.543 1.00 49.09 271 ASN A CA 1
ATOM 2083 C C . ASN A 1 271 ? 19.242 -28.016 -31.728 1.00 49.09 271 ASN A C 1
ATOM 2085 O O . ASN A 1 271 ? 18.731 -27.953 -32.845 1.00 49.09 271 ASN A O 1
ATOM 2089 N N . SER A 1 272 ? 18.492 -28.241 -30.647 1.00 43.56 272 SER A N 1
ATOM 2090 C CA . SER A 1 272 ? 17.052 -28.008 -30.706 1.00 43.56 272 SER A CA 1
ATOM 2091 C C . SER A 1 272 ? 16.818 -26.511 -30.557 1.00 43.56 272 SER A C 1
ATOM 2093 O O . SER A 1 272 ? 17.076 -25.970 -29.481 1.00 43.56 272 SER A O 1
ATOM 2095 N N . LYS A 1 273 ? 16.284 -25.867 -31.610 1.00 42.84 273 LYS A N 1
ATOM 2096 C CA . LYS A 1 273 ? 15.378 -24.714 -31.461 1.00 42.84 273 LYS A CA 1
ATOM 2097 C C . LYS A 1 273 ? 14.653 -24.875 -30.130 1.00 42.84 273 LYS A C 1
ATOM 2099 O O . LYS A 1 273 ? 14.129 -25.969 -29.891 1.00 42.84 273 LYS A O 1
ATOM 2104 N N . ALA A 1 274 ? 14.718 -23.850 -29.277 1.00 41.09 274 ALA A N 1
ATOM 2105 C CA . ALA A 1 274 ? 14.054 -23.822 -27.980 1.00 41.09 274 ALA A CA 1
ATOM 2106 C C . ALA A 1 274 ? 12.732 -24.588 -28.085 1.00 41.09 274 ALA A C 1
ATOM 2108 O O . ALA A 1 274 ? 11.982 -24.361 -29.037 1.00 41.09 274 ALA A O 1
ATOM 2109 N N . ARG A 1 275 ? 12.489 -25.563 -27.199 1.00 37.47 275 ARG A N 1
ATOM 2110 C CA . ARG A 1 275 ? 11.177 -26.209 -27.142 1.00 37.47 275 ARG A CA 1
ATOM 2111 C C . ARG A 1 275 ? 10.180 -25.095 -26.845 1.00 37.47 275 ARG A C 1
ATOM 2113 O O . ARG A 1 275 ? 10.037 -24.691 -25.698 1.00 37.47 275 ARG A O 1
ATOM 2120 N N . TYR A 1 276 ? 9.554 -24.561 -27.884 1.00 44.31 276 TYR A N 1
ATOM 2121 C CA . TYR A 1 276 ? 8.408 -23.698 -27.728 1.00 44.31 276 TYR A CA 1
ATOM 2122 C C . TYR A 1 276 ? 7.321 -24.601 -27.170 1.00 44.31 276 TYR A C 1
ATOM 2124 O O . TYR A 1 276 ? 6.944 -25.597 -27.793 1.00 44.31 276 TYR A O 1
ATOM 2132 N N . VAL A 1 277 ? 6.864 -24.288 -25.963 1.00 45.09 277 VAL A N 1
ATOM 2133 C CA . VAL A 1 277 ? 5.555 -24.746 -25.522 1.00 45.09 277 VAL A CA 1
ATOM 2134 C C . VAL A 1 277 ? 4.596 -24.216 -26.584 1.00 45.09 277 VAL A C 1
ATOM 2136 O O . VAL A 1 277 ? 4.499 -23.008 -26.772 1.00 45.09 277 VAL A O 1
ATOM 2139 N N . ALA A 1 278 ? 3.969 -25.112 -27.348 1.00 49.66 278 ALA A N 1
ATOM 2140 C CA . ALA A 1 278 ? 3.145 -24.754 -28.508 1.00 49.66 278 ALA A CA 1
ATOM 2141 C C . ALA A 1 278 ? 1.906 -23.905 -28.140 1.00 49.66 278 ALA A C 1
ATOM 2143 O O . ALA A 1 278 ? 1.182 -23.451 -29.018 1.00 49.66 278 ALA A O 1
ATOM 2144 N N . SER A 1 279 ? 1.687 -23.679 -26.845 1.00 47.81 279 SER A N 1
ATOM 2145 C CA . SER A 1 279 ? 0.598 -22.905 -26.260 1.00 47.81 279 SER A CA 1
ATOM 2146 C C . SER A 1 279 ? 1.024 -22.301 -24.911 1.00 47.81 279 SER A C 1
ATOM 2148 O O . SER A 1 279 ? 0.427 -22.592 -23.878 1.00 47.81 279 SER A O 1
ATOM 2150 N N . GLY A 1 280 ? 2.115 -21.531 -24.886 1.00 52.41 280 GLY A N 1
ATOM 2151 C CA . GLY A 1 280 ? 2.565 -20.823 -23.683 1.00 52.41 280 GLY A CA 1
ATOM 2152 C C . GLY A 1 280 ? 2.920 -19.372 -23.987 1.00 52.41 280 GLY A C 1
ATOM 2153 O O . GLY A 1 280 ? 3.606 -19.097 -24.971 1.00 52.41 280 GLY A O 1
ATOM 2154 N N . ILE A 1 281 ? 2.459 -18.449 -23.142 1.00 57.81 281 ILE A N 1
ATOM 2155 C CA . ILE A 1 281 ? 2.877 -17.044 -23.181 1.00 57.81 281 ILE A CA 1
ATOM 2156 C C . ILE A 1 281 ? 4.366 -16.997 -22.825 1.00 57.81 281 ILE A C 1
ATOM 2158 O O . ILE A 1 281 ? 4.799 -17.568 -21.824 1.00 57.81 281 ILE A O 1
ATOM 2162 N N . LEU A 1 282 ? 5.170 -16.342 -23.664 1.00 57.78 282 LEU A N 1
ATOM 2163 C CA . LEU A 1 282 ? 6.584 -16.122 -23.383 1.00 57.78 282 LEU A CA 1
ATOM 2164 C C . LEU A 1 282 ? 6.700 -15.146 -22.200 1.00 57.78 282 LEU A C 1
ATOM 2166 O O . LEU A 1 282 ? 6.506 -13.945 -22.376 1.00 57.78 282 LEU A O 1
ATOM 2170 N N . LEU A 1 283 ? 7.023 -15.662 -21.012 1.00 66.50 283 LEU A N 1
ATOM 2171 C CA . LEU A 1 283 ? 7.266 -14.875 -19.798 1.00 66.50 283 LEU A CA 1
ATOM 2172 C C . LEU A 1 283 ? 8.622 -14.167 -19.902 1.00 66.50 283 LEU A C 1
ATOM 2174 O O . LEU A 1 283 ? 9.596 -14.584 -19.296 1.00 66.50 283 LEU A O 1
ATOM 2178 N N . GLN A 1 284 ? 8.728 -13.141 -20.740 1.00 69.81 284 GLN A N 1
ATOM 2179 C CA . GLN A 1 284 ? 9.898 -12.265 -20.753 1.00 69.81 284 GLN A CA 1
ATOM 2180 C C . GLN A 1 284 ? 9.518 -10.910 -20.163 1.00 69.81 284 GLN A C 1
ATOM 2182 O O . GLN A 1 284 ? 8.483 -10.368 -20.560 1.00 69.81 284 GLN A O 1
ATOM 2187 N N . PRO A 1 285 ? 10.335 -10.353 -19.248 1.00 71.56 285 PRO A N 1
ATOM 2188 C CA . PRO A 1 285 ? 10.083 -9.029 -18.705 1.00 71.56 285 PRO A CA 1
ATOM 2189 C C . PRO A 1 285 ? 10.141 -8.010 -19.842 1.00 71.56 285 PRO A C 1
ATOM 2191 O O . PRO A 1 285 ? 11.039 -8.050 -20.691 1.00 71.56 285 PRO A O 1
ATOM 2194 N N . LYS A 1 286 ? 9.154 -7.119 -19.885 1.00 67.81 286 LYS A N 1
ATOM 2195 C CA . LYS A 1 286 ? 9.050 -6.062 -20.888 1.00 67.81 286 LYS A CA 1
ATOM 2196 C C . LYS A 1 286 ? 8.739 -4.735 -20.187 1.00 67.81 286 LYS A C 1
ATOM 2198 O O . LYS A 1 286 ? 7.687 -4.650 -19.565 1.00 67.81 286 LYS A O 1
ATOM 2203 N N . PRO A 1 287 ? 9.605 -3.719 -20.327 1.00 71.19 287 PRO A N 1
ATOM 2204 C CA . PRO A 1 287 ? 10.950 -3.802 -20.905 1.00 71.19 287 PRO A CA 1
ATOM 2205 C C . PRO A 1 287 ? 11.895 -4.633 -20.012 1.00 71.19 287 PRO A C 1
ATOM 2207 O O . PRO A 1 287 ? 11.803 -4.594 -18.796 1.00 71.19 287 PRO A O 1
ATOM 2210 N N . ALA A 1 288 ? 12.830 -5.397 -20.585 1.00 70.19 288 ALA A N 1
ATOM 2211 C CA . ALA A 1 288 ? 13.738 -6.228 -19.777 1.00 70.19 288 ALA A CA 1
ATOM 2212 C C . ALA A 1 288 ? 14.715 -5.401 -18.913 1.00 70.19 288 ALA A C 1
ATOM 2214 O O . ALA A 1 288 ? 15.249 -5.922 -17.938 1.00 70.19 288 ALA A O 1
ATOM 2215 N N . CYS A 1 289 ? 14.928 -4.125 -19.267 1.00 68.44 289 CYS A N 1
ATOM 2216 C CA . CYS A 1 289 ? 15.869 -3.213 -18.613 1.00 68.44 289 CYS A CA 1
ATOM 2217 C C . CYS A 1 289 ? 15.494 -2.813 -17.185 1.00 68.44 289 CYS A C 1
ATOM 2219 O O . CYS A 1 289 ? 16.392 -2.445 -16.434 1.00 68.44 289 CYS A O 1
ATOM 2221 N N . ILE A 1 290 ? 14.222 -2.934 -16.795 1.00 76.50 290 ILE A N 1
ATOM 2222 C CA . ILE A 1 290 ? 13.748 -2.505 -15.467 1.00 76.50 290 ILE A CA 1
ATOM 2223 C C . ILE A 1 290 ? 13.939 -3.571 -14.384 1.00 76.50 290 ILE A C 1
ATOM 2225 O O . ILE A 1 290 ? 13.647 -3.325 -13.217 1.00 76.50 290 ILE A O 1
ATOM 2229 N N . VAL A 1 291 ? 14.416 -4.763 -14.755 1.00 83.62 291 VAL A N 1
ATOM 2230 C CA . VAL A 1 291 ? 14.714 -5.827 -13.794 1.00 83.62 291 VAL A CA 1
ATOM 2231 C C . VAL A 1 291 ? 15.914 -5.418 -12.938 1.00 83.62 291 VAL A C 1
ATOM 2233 O O . VAL A 1 291 ? 16.967 -5.061 -13.471 1.00 83.62 291 VAL A O 1
ATOM 2236 N N . TRP A 1 292 ? 15.759 -5.501 -11.614 1.00 84.31 292 TRP A N 1
ATOM 2237 C CA . TRP A 1 292 ? 16.711 -4.947 -10.641 1.00 84.31 292 TRP A CA 1
ATOM 2238 C C . TRP A 1 292 ? 18.085 -5.618 -10.705 1.00 84.31 292 TRP A C 1
ATOM 2240 O O . TRP A 1 292 ? 19.109 -4.949 -10.618 1.00 84.31 292 TRP A O 1
ATOM 2250 N N . ASN A 1 293 ? 18.106 -6.938 -10.910 1.00 72.88 293 ASN A N 1
ATOM 2251 C CA . ASN A 1 293 ? 19.324 -7.737 -10.981 1.00 72.88 293 ASN A CA 1
ATOM 2252 C C . ASN A 1 293 ? 19.363 -8.587 -12.255 1.00 72.88 293 ASN A C 1
ATOM 2254 O O . ASN A 1 293 ? 18.356 -9.125 -12.717 1.00 72.88 293 ASN A O 1
ATOM 2258 N N . LYS A 1 294 ? 20.567 -8.771 -12.803 1.00 71.00 294 LYS A N 1
ATOM 2259 C CA . LYS A 1 294 ? 20.833 -9.695 -13.920 1.00 71.00 294 LYS A CA 1
ATOM 2260 C C . LYS A 1 294 ? 20.625 -11.140 -13.463 1.00 71.00 294 LYS A C 1
ATOM 2262 O O . LYS A 1 294 ? 21.030 -11.486 -12.360 1.00 71.00 294 LYS A O 1
ATOM 2267 N N . GLY A 1 295 ? 20.121 -12.002 -14.343 1.00 70.69 295 GLY A N 1
ATOM 2268 C CA . GLY A 1 295 ? 20.020 -13.435 -14.061 1.00 70.69 295 GLY A CA 1
ATOM 2269 C C . GLY A 1 295 ? 19.030 -14.152 -14.969 1.00 70.69 295 GLY A C 1
ATOM 2270 O O . GLY A 1 295 ? 19.149 -14.005 -16.184 1.00 70.69 295 GLY A O 1
ATOM 2271 N N . CYS A 1 296 ? 18.122 -14.983 -14.442 1.00 65.75 296 CYS A N 1
ATOM 2272 C CA . CYS A 1 296 ? 17.314 -15.913 -15.250 1.00 65.75 296 CYS A CA 1
ATOM 2273 C C . CYS A 1 296 ? 16.701 -15.225 -16.486 1.00 65.75 296 CYS A C 1
ATOM 2275 O O . CYS A 1 296 ? 15.805 -14.408 -16.369 1.00 65.75 296 CYS A O 1
ATOM 2277 N N . GLY A 1 297 ? 17.201 -15.514 -17.693 1.00 67.88 297 GLY A N 1
ATOM 2278 C CA . GLY A 1 297 ? 16.699 -14.913 -18.940 1.00 67.88 297 GLY A CA 1
ATOM 2279 C C . GLY A 1 297 ? 17.046 -13.432 -19.200 1.00 67.88 297 GLY A C 1
ATOM 2280 O O . GLY A 1 297 ? 16.811 -12.972 -20.317 1.00 67.88 297 GLY A O 1
ATOM 2281 N N . VAL A 1 298 ? 17.657 -12.711 -18.251 1.00 69.88 298 VAL A N 1
ATOM 2282 C CA . VAL A 1 298 ? 18.046 -11.289 -18.357 1.00 69.88 298 VAL A CA 1
ATOM 2283 C C . VAL A 1 298 ? 19.567 -11.173 -18.487 1.00 69.88 298 VAL A C 1
ATOM 2285 O O . VAL A 1 298 ? 20.328 -11.587 -17.614 1.00 69.88 298 VAL A O 1
ATOM 2288 N N . LYS A 1 299 ? 20.039 -10.611 -19.604 1.00 69.75 299 LYS A N 1
ATOM 2289 C CA . LYS A 1 299 ? 21.472 -10.500 -19.920 1.00 69.75 299 LYS A CA 1
ATOM 2290 C C . LYS A 1 299 ? 22.079 -9.226 -19.330 1.00 69.75 299 LYS A C 1
ATOM 2292 O O . LYS A 1 299 ? 21.402 -8.240 -19.077 1.00 69.75 299 LYS A O 1
ATOM 2297 N N . SER A 1 300 ? 23.407 -9.190 -19.212 1.00 60.91 300 SER A N 1
ATOM 2298 C CA . SER A 1 300 ? 24.111 -8.018 -18.667 1.00 60.91 300 SER A CA 1
ATOM 2299 C C . SER A 1 300 ? 23.884 -6.712 -19.436 1.00 60.91 300 SER A C 1
ATOM 2301 O O . SER A 1 300 ? 24.004 -5.651 -18.840 1.00 60.91 300 SER A O 1
ATOM 2303 N N . LYS A 1 301 ? 23.586 -6.782 -20.739 1.00 61.53 301 LYS A N 1
ATOM 2304 C CA . LYS A 1 301 ? 23.282 -5.609 -21.576 1.00 61.53 301 LYS A CA 1
ATOM 2305 C C . LYS A 1 301 ? 21.829 -5.136 -21.453 1.00 61.53 301 LYS A C 1
ATOM 2307 O O . LYS A 1 301 ? 21.467 -4.140 -22.053 1.00 61.53 301 LYS A O 1
ATOM 2312 N N . THR A 1 302 ? 20.988 -5.892 -20.750 1.00 61.09 302 THR A N 1
ATOM 2313 C CA . THR A 1 302 ? 19.547 -5.647 -20.636 1.00 61.09 302 THR A CA 1
ATOM 2314 C C . THR A 1 302 ? 19.156 -5.292 -19.208 1.00 61.09 302 THR A C 1
ATOM 2316 O O . THR A 1 302 ? 18.024 -5.546 -18.848 1.00 61.09 302 THR A O 1
ATOM 2319 N N . SER A 1 303 ? 20.072 -4.813 -18.369 1.00 60.03 303 SER A N 1
ATOM 2320 C CA . SER A 1 303 ? 19.795 -4.422 -16.982 1.00 60.03 303 SER A CA 1
ATOM 2321 C C . SER A 1 303 ? 20.493 -3.095 -16.729 1.00 60.03 303 SER A C 1
ATOM 2323 O O . SER A 1 303 ? 21.662 -2.938 -17.098 1.00 60.03 303 SER A O 1
ATOM 2325 N N . ILE A 1 304 ? 19.750 -2.148 -16.161 1.00 62.16 304 ILE A N 1
ATOM 2326 C CA . ILE A 1 304 ? 20.246 -0.815 -15.825 1.00 62.16 304 ILE A CA 1
ATOM 2327 C C . ILE A 1 304 ? 21.212 -0.944 -14.641 1.00 62.16 304 ILE A C 1
ATOM 2329 O O . ILE A 1 304 ? 20.941 -1.646 -13.669 1.00 62.16 304 ILE A O 1
ATOM 2333 N N . GLN A 1 305 ? 22.376 -0.298 -14.736 1.00 58.12 305 GLN A N 1
ATOM 2334 C CA . GLN A 1 305 ? 23.202 -0.052 -13.558 1.00 58.12 305 GLN A CA 1
ATOM 2335 C C . GLN A 1 305 ? 22.642 1.178 -12.849 1.00 58.12 305 GLN A C 1
ATOM 2337 O O . GLN A 1 305 ? 22.873 2.299 -13.292 1.00 58.12 305 GLN A O 1
ATOM 2342 N N . ASP A 1 306 ? 21.913 0.962 -11.756 1.00 63.41 306 ASP A N 1
ATOM 2343 C CA . ASP A 1 306 ? 21.369 2.056 -10.953 1.00 63.41 306 ASP A CA 1
ATOM 2344 C C . ASP A 1 306 ? 22.512 2.823 -10.270 1.00 63.41 306 ASP A C 1
ATOM 2346 O O . ASP A 1 306 ? 23.153 2.334 -9.331 1.00 63.41 306 ASP A O 1
ATOM 2350 N N . SER A 1 307 ? 22.741 4.064 -10.698 1.00 61.22 307 SER A N 1
ATOM 2351 C CA . SER A 1 307 ? 23.668 4.991 -10.040 1.00 61.22 307 SER A CA 1
ATOM 2352 C C . SER A 1 307 ? 23.222 5.295 -8.601 1.00 61.22 307 SER A C 1
ATOM 2354 O O . SER A 1 307 ? 24.043 5.446 -7.690 1.00 61.22 307 SER A O 1
ATOM 2356 N N . ASN A 1 308 ? 21.904 5.268 -8.380 1.00 65.56 308 ASN A N 1
ATOM 2357 C CA . ASN A 1 308 ? 21.234 5.463 -7.099 1.00 65.56 308 ASN A CA 1
ATOM 2358 C C . ASN A 1 308 ? 20.788 4.155 -6.425 1.00 65.56 308 ASN A C 1
ATOM 2360 O O . ASN A 1 308 ? 19.932 4.202 -5.537 1.00 65.56 308 ASN A O 1
ATOM 2364 N N . GLY A 1 309 ? 21.375 3.002 -6.781 1.00 75.75 309 GLY A N 1
ATOM 2365 C CA . GLY A 1 309 ? 20.896 1.673 -6.363 1.00 75.75 309 GLY A CA 1
ATOM 2366 C C . GLY A 1 309 ? 20.538 1.568 -4.877 1.00 75.75 309 GLY A C 1
ATOM 2367 O O . GLY A 1 309 ? 19.437 1.164 -4.533 1.00 75.75 309 GLY A O 1
ATOM 2368 N N . ARG A 1 310 ? 21.377 2.099 -3.972 1.00 84.06 310 ARG A N 1
ATOM 2369 C CA . ARG A 1 310 ? 21.098 2.079 -2.519 1.00 84.06 310 ARG A CA 1
ATOM 2370 C C . ARG A 1 310 ? 19.847 2.855 -2.086 1.00 84.06 310 ARG A C 1
ATOM 2372 O O . ARG A 1 310 ? 19.244 2.491 -1.080 1.00 84.06 310 ARG A O 1
ATOM 2379 N N . LYS A 1 311 ? 19.497 3.958 -2.756 1.00 88.69 311 LYS A N 1
ATOM 2380 C CA . LYS A 1 311 ? 18.270 4.722 -2.466 1.00 88.69 311 LYS A CA 1
ATOM 2381 C C . LYS A 1 311 ? 17.059 3.943 -2.971 1.00 88.69 311 LYS A C 1
ATOM 2383 O O . LYS A 1 311 ? 16.103 3.759 -2.227 1.00 88.69 311 LYS A O 1
ATOM 2388 N N . PHE A 1 312 ? 17.130 3.452 -4.203 1.00 90.44 312 PHE A N 1
ATOM 2389 C CA . PHE A 1 312 ? 16.040 2.694 -4.807 1.00 90.44 312 PHE A CA 1
ATOM 2390 C C . PHE A 1 312 ? 15.785 1.376 -4.100 1.00 90.44 312 PHE A C 1
ATOM 2392 O O . PHE A 1 312 ? 14.632 1.059 -3.855 1.00 90.44 312 PHE A O 1
ATOM 2399 N N . ASP A 1 313 ? 16.824 0.669 -3.664 1.00 90.81 313 ASP A N 1
ATOM 2400 C CA . ASP A 1 313 ? 16.679 -0.554 -2.877 1.00 90.81 313 ASP A CA 1
ATOM 2401 C C . ASP A 1 313 ? 15.937 -0.299 -1.566 1.00 90.81 313 ASP A C 1
ATOM 2403 O O . ASP A 1 313 ? 15.070 -1.083 -1.191 1.00 90.81 313 ASP A O 1
ATOM 2407 N N . LYS A 1 314 ? 16.199 0.829 -0.891 1.00 93.06 314 LYS A N 1
ATOM 2408 C CA . LYS A 1 314 ? 15.431 1.209 0.305 1.00 93.06 314 LYS A CA 1
ATOM 2409 C C . LYS A 1 314 ? 13.953 1.409 -0.021 1.00 93.06 314 LYS A C 1
ATOM 2411 O O . LYS A 1 314 ? 13.111 0.879 0.695 1.00 93.06 314 LYS A O 1
ATOM 2416 N N . ASN A 1 315 ? 13.646 2.117 -1.105 1.00 95.31 315 ASN A N 1
ATOM 2417 C CA . ASN A 1 315 ? 12.266 2.362 -1.526 1.00 95.31 315 ASN A CA 1
ATOM 2418 C C . ASN A 1 315 ? 11.564 1.060 -1.948 1.00 95.31 315 ASN A C 1
ATOM 2420 O O . ASN A 1 315 ? 10.458 0.786 -1.488 1.00 95.31 315 ASN A O 1
ATOM 2424 N N . ARG A 1 316 ? 12.235 0.214 -2.744 1.00 95.00 316 ARG A N 1
ATOM 2425 C CA . ARG A 1 316 ? 11.765 -1.122 -3.145 1.00 95.00 316 ARG A CA 1
ATOM 2426 C C . ARG A 1 316 ? 11.443 -1.969 -1.918 1.00 95.00 316 ARG A C 1
ATOM 2428 O O . ARG A 1 316 ? 10.378 -2.568 -1.864 1.00 95.00 316 ARG A O 1
ATOM 2435 N N . VAL A 1 317 ? 12.320 -1.984 -0.911 1.00 95.56 317 VAL A N 1
ATOM 2436 C CA . VAL A 1 317 ? 12.105 -2.735 0.335 1.00 95.56 317 VAL A CA 1
ATOM 2437 C C . VAL A 1 317 ? 10.868 -2.246 1.093 1.00 95.56 317 VAL A C 1
ATOM 2439 O O . VAL A 1 317 ? 10.110 -3.078 1.579 1.00 95.56 317 VAL A O 1
ATOM 2442 N N . GLU A 1 318 ? 10.630 -0.937 1.190 1.00 96.81 318 GLU A N 1
ATOM 2443 C CA . GLU A 1 318 ? 9.421 -0.405 1.843 1.00 96.81 318 GLU A CA 1
ATOM 2444 C C . GLU A 1 318 ? 8.146 -0.840 1.104 1.00 96.81 318 GLU A C 1
ATOM 2446 O O . GLU A 1 318 ? 7.204 -1.323 1.727 1.00 96.81 318 GLU A O 1
ATOM 2451 N N . VAL A 1 319 ? 8.134 -0.755 -0.230 1.00 97.81 319 VAL A N 1
ATOM 2452 C CA . VAL A 1 319 ? 6.982 -1.177 -1.046 1.00 97.81 319 VAL A CA 1
ATOM 2453 C C . VAL A 1 319 ? 6.777 -2.699 -0.992 1.00 97.81 319 VAL A C 1
ATOM 2455 O O . VAL A 1 319 ? 5.649 -3.173 -0.873 1.00 97.81 319 VAL A O 1
ATOM 2458 N N . LEU A 1 320 ? 7.856 -3.488 -0.996 1.00 97.31 320 LEU A N 1
ATOM 2459 C CA . LEU A 1 320 ? 7.792 -4.942 -0.812 1.00 97.31 320 LEU A CA 1
ATOM 2460 C C . LEU A 1 320 ? 7.248 -5.329 0.569 1.00 97.31 320 LEU A C 1
ATOM 2462 O O . LEU A 1 320 ? 6.533 -6.324 0.679 1.00 97.31 320 LEU A O 1
ATOM 2466 N N . ARG A 1 321 ? 7.554 -4.558 1.623 1.00 97.12 321 ARG A N 1
ATOM 2467 C CA . ARG A 1 321 ? 6.962 -4.774 2.953 1.00 97.12 321 ARG A CA 1
ATOM 2468 C C . ARG A 1 321 ? 5.453 -4.566 2.930 1.00 97.12 321 ARG A C 1
ATOM 2470 O O . ARG A 1 321 ? 4.757 -5.369 3.539 1.00 97.12 321 ARG A O 1
ATOM 2477 N N . LEU A 1 322 ? 4.954 -3.563 2.205 1.00 97.94 322 LEU A N 1
ATOM 2478 C CA . LEU A 1 322 ? 3.514 -3.370 2.025 1.00 97.94 322 LEU A CA 1
ATOM 2479 C C . LEU A 1 322 ? 2.870 -4.578 1.336 1.00 97.94 322 LEU A C 1
ATOM 2481 O O . LEU A 1 322 ? 1.886 -5.103 1.850 1.00 97.94 322 LEU A O 1
ATOM 2485 N N . LEU A 1 323 ? 3.445 -5.059 0.228 1.00 95.94 323 LEU A N 1
ATOM 2486 C CA . LEU A 1 323 ? 2.937 -6.250 -0.468 1.00 95.94 323 LEU A CA 1
ATOM 2487 C C . LEU A 1 323 ? 2.941 -7.493 0.433 1.00 95.94 323 LEU A C 1
ATOM 2489 O O . LEU A 1 323 ? 1.982 -8.263 0.432 1.00 95.94 323 LEU A O 1
ATOM 2493 N N . LEU A 1 324 ? 3.993 -7.675 1.236 1.00 94.00 324 LEU A N 1
ATOM 2494 C CA . LEU A 1 324 ? 4.076 -8.784 2.185 1.00 94.00 324 LEU A CA 1
ATOM 2495 C C . LEU A 1 324 ? 3.028 -8.661 3.299 1.00 94.00 324 LEU A C 1
ATOM 2497 O O . LEU A 1 324 ? 2.371 -9.650 3.616 1.00 94.00 324 LEU A O 1
ATOM 2501 N N . SER A 1 325 ? 2.849 -7.464 3.866 1.00 93.75 325 SER A N 1
ATOM 2502 C CA . SER A 1 325 ? 1.789 -7.189 4.841 1.00 93.75 325 SER A CA 1
ATOM 2503 C C . SER A 1 325 ? 0.404 -7.436 4.241 1.00 93.75 325 SER A C 1
ATOM 2505 O O . SER A 1 325 ? -0.452 -7.986 4.922 1.00 93.75 325 SER A O 1
ATOM 2507 N N . ALA A 1 326 ? 0.176 -7.086 2.973 1.00 92.19 326 ALA A N 1
ATOM 2508 C CA . ALA A 1 326 ? -1.089 -7.339 2.284 1.00 92.19 326 ALA A CA 1
ATOM 2509 C C . ALA A 1 326 ? -1.429 -8.829 2.183 1.00 92.19 326 ALA A C 1
ATOM 2511 O O . ALA A 1 326 ? -2.581 -9.214 2.343 1.00 92.19 326 ALA A O 1
ATOM 2512 N N . CYS A 1 327 ? -0.417 -9.674 1.994 1.00 88.62 327 CYS A N 1
ATOM 2513 C CA . CYS A 1 327 ? -0.577 -11.120 1.843 1.00 88.62 327 CYS A CA 1
ATOM 2514 C C . CYS A 1 327 ? -0.401 -11.892 3.166 1.00 88.62 327 CYS A C 1
ATOM 2516 O O . CYS A 1 327 ? -0.089 -13.085 3.145 1.00 88.62 327 CYS A O 1
ATOM 2518 N N . CYS A 1 328 ? -0.511 -11.220 4.321 1.00 87.81 328 CYS A N 1
ATOM 2519 C CA . CYS A 1 328 ? -0.252 -11.833 5.626 1.00 87.81 328 CYS A CA 1
ATOM 2520 C C . CYS A 1 328 ? -1.494 -12.431 6.305 1.00 87.81 328 CYS A C 1
ATOM 2522 O O . CYS A 1 328 ? -1.364 -13.010 7.382 1.00 87.81 328 CYS A O 1
ATOM 2524 N N . ASP A 1 329 ? -2.667 -12.369 5.666 1.00 81.31 329 ASP A N 1
ATOM 2525 C CA . ASP A 1 329 ? -3.912 -12.973 6.154 1.00 81.31 329 ASP A CA 1
ATOM 2526 C C . ASP A 1 329 ? -3.777 -14.441 6.604 1.00 81.31 329 ASP A C 1
ATOM 2528 O O . ASP A 1 329 ? -4.327 -14.772 7.660 1.00 81.31 329 ASP A O 1
ATOM 2532 N N . PRO A 1 330 ? -2.977 -15.319 5.956 1.00 80.50 330 PRO A N 1
ATOM 2533 C CA . PRO A 1 330 ? -2.879 -16.706 6.395 1.00 80.50 330 PRO A CA 1
ATOM 2534 C C . PRO A 1 330 ? -2.184 -16.868 7.758 1.00 80.50 330 PRO A C 1
ATOM 2536 O O . PRO A 1 330 ? -2.266 -17.933 8.367 1.00 80.50 330 PRO A O 1
ATOM 2539 N N . LEU A 1 331 ? -1.501 -15.831 8.265 1.00 82.69 331 LEU A N 1
ATOM 2540 C CA . LEU A 1 331 ? -0.910 -15.832 9.610 1.00 82.69 331 LEU A CA 1
ATOM 2541 C C . LEU A 1 331 ? -1.963 -15.721 10.722 1.00 82.69 331 LEU A C 1
ATOM 2543 O O . LEU A 1 331 ? -1.651 -16.032 11.871 1.00 82.69 331 LEU A O 1
ATOM 2547 N N . TYR A 1 332 ? -3.180 -15.282 10.392 1.00 80.31 332 TYR A N 1
ATOM 2548 C CA . TYR A 1 332 ? -4.284 -15.108 11.342 1.00 80.31 332 TYR A CA 1
ATOM 2549 C C . TYR A 1 332 ? -5.302 -16.252 11.297 1.00 80.31 332 TYR A C 1
ATOM 2551 O O . TYR A 1 332 ? -6.205 -16.311 12.127 1.00 80.31 332 TYR A O 1
ATOM 2559 N N . THR A 1 333 ? -5.139 -17.195 10.367 1.00 75.31 333 THR A N 1
ATOM 2560 C CA . THR A 1 333 ? -5.975 -18.397 10.269 1.00 75.31 333 THR A CA 1
ATOM 2561 C C . THR A 1 333 ? -5.426 -19.543 11.117 1.00 75.31 333 THR A C 1
ATOM 2563 O O . THR A 1 333 ? -4.211 -19.711 11.248 1.00 75.31 333 THR A O 1
ATOM 2566 N N . MET A 1 334 ? -6.313 -20.372 11.672 1.00 75.81 334 MET A N 1
ATOM 2567 C CA . MET A 1 334 ? -5.905 -21.619 12.324 1.00 75.81 334 MET A CA 1
ATOM 2568 C C . MET A 1 334 ? -5.330 -22.602 11.302 1.00 75.81 334 MET A C 1
ATOM 2570 O O . MET A 1 334 ? -5.714 -22.606 10.136 1.00 75.81 334 MET A O 1
ATOM 2574 N N . ALA A 1 335 ? -4.448 -23.494 11.755 1.00 77.44 335 ALA A N 1
ATOM 2575 C CA . ALA A 1 335 ? -3.806 -24.481 10.885 1.00 77.44 335 ALA A CA 1
ATOM 2576 C C . ALA A 1 335 ? -4.800 -25.423 10.174 1.00 77.44 335 ALA A C 1
ATOM 2578 O O . ALA A 1 335 ? -4.479 -25.945 9.110 1.00 77.44 335 ALA A O 1
ATOM 2579 N N . GLU A 1 336 ? -5.982 -25.644 10.755 1.00 78.06 336 GLU A N 1
ATOM 2580 C CA . GLU A 1 336 ? -7.028 -26.517 10.201 1.00 78.06 336 GLU A CA 1
ATOM 2581 C C . GLU A 1 336 ? -7.734 -25.894 8.984 1.00 78.06 336 GLU A C 1
ATOM 2583 O O . GLU A 1 336 ? -8.093 -26.620 8.058 1.00 78.06 336 GLU A O 1
ATOM 2588 N N . ASP A 1 337 ? -7.836 -24.561 8.947 1.00 73.69 337 ASP A N 1
ATOM 2589 C CA . ASP A 1 337 ? -8.510 -23.786 7.894 1.00 73.69 337 ASP A CA 1
ATOM 2590 C C . ASP A 1 337 ? -7.518 -23.090 6.944 1.00 73.69 337 ASP A C 1
ATOM 2592 O O . ASP A 1 337 ? -7.906 -22.311 6.070 1.00 73.69 337 ASP A O 1
ATOM 2596 N N . TYR A 1 338 ? -6.217 -23.351 7.110 1.00 74.44 338 TYR A N 1
ATOM 2597 C CA . TYR A 1 338 ? -5.168 -22.706 6.330 1.00 74.44 338 TYR A CA 1
ATOM 2598 C C . TYR A 1 338 ? -5.266 -23.088 4.852 1.00 74.44 338 TYR A C 1
ATOM 2600 O O . TYR A 1 338 ? -5.024 -24.232 4.456 1.00 74.44 338 TYR A O 1
ATOM 2608 N N . ASN A 1 339 ? -5.531 -22.090 4.014 1.00 73.44 339 ASN A N 1
ATOM 2609 C CA . ASN A 1 339 ? -5.432 -22.211 2.571 1.00 73.44 339 ASN A CA 1
ATOM 2610 C C . ASN A 1 339 ? -4.476 -21.133 2.031 1.00 73.44 339 ASN A C 1
ATOM 2612 O O . ASN A 1 339 ? -4.858 -19.965 1.952 1.00 73.44 339 ASN A O 1
ATOM 2616 N N . PRO A 1 340 ? -3.253 -21.500 1.598 1.00 62.91 340 PRO A N 1
ATOM 2617 C CA . PRO A 1 340 ? -2.266 -20.536 1.107 1.00 62.91 340 PRO A CA 1
ATOM 2618 C C . PRO A 1 340 ? -2.709 -19.818 -0.175 1.00 62.91 340 PRO A C 1
ATOM 2620 O O . PRO A 1 340 ? -2.130 -18.798 -0.535 1.00 62.91 340 PRO A O 1
ATOM 2623 N N . LEU A 1 341 ? -3.713 -20.352 -0.876 1.00 66.56 341 LEU A N 1
ATOM 2624 C CA . LEU A 1 341 ? -4.258 -19.794 -2.112 1.00 66.56 341 LEU A CA 1
ATOM 2625 C C . LEU A 1 341 ? -5.583 -19.046 -1.890 1.00 66.56 341 LEU A C 1
ATOM 2627 O O . LEU A 1 341 ? -6.193 -18.613 -2.862 1.00 66.56 341 LEU A O 1
ATOM 2631 N N . ALA A 1 342 ? -6.048 -18.906 -0.641 1.00 70.00 342 ALA A N 1
ATOM 2632 C CA . ALA A 1 342 ? -7.289 -18.191 -0.327 1.00 70.00 342 ALA A CA 1
ATOM 2633 C C . ALA A 1 342 ? -7.112 -16.674 -0.176 1.00 70.00 342 ALA A C 1
ATOM 2635 O O . ALA A 1 342 ? -8.106 -15.951 -0.215 1.00 70.00 342 ALA A O 1
ATOM 2636 N N . SER A 1 343 ? -5.878 -16.184 -0.022 1.00 82.75 343 SER A N 1
ATOM 2637 C CA . SER A 1 343 ? -5.633 -14.750 0.120 1.00 82.75 343 SER A CA 1
ATOM 2638 C C . SER A 1 343 ? -6.055 -14.014 -1.150 1.00 82.75 343 SER A C 1
ATOM 2640 O O . SER A 1 343 ? -5.411 -14.131 -2.196 1.00 82.75 343 SER A O 1
ATOM 2642 N N . ARG A 1 344 ? -7.140 -13.231 -1.067 1.00 86.25 344 ARG A N 1
ATOM 2643 C CA . ARG A 1 344 ? -7.589 -12.374 -2.178 1.00 86.25 344 ARG A CA 1
ATOM 2644 C C . ARG A 1 344 ? -6.510 -11.357 -2.550 1.00 86.25 344 ARG A C 1
ATOM 2646 O O . ARG A 1 344 ? -6.308 -11.098 -3.730 1.00 86.25 344 ARG A O 1
ATOM 2653 N N . TRP A 1 345 ? -5.762 -10.855 -1.567 1.00 90.88 345 TRP A N 1
ATOM 2654 C CA . TRP A 1 345 ? -4.623 -9.959 -1.781 1.00 90.88 345 TRP A CA 1
ATOM 2655 C C . TRP A 1 345 ? -3.519 -10.623 -2.606 1.00 90.88 345 TRP A C 1
ATOM 2657 O O . TRP A 1 345 ? -3.073 -10.059 -3.607 1.00 90.88 345 TRP A O 1
ATOM 2667 N N . LEU A 1 346 ? -3.128 -11.850 -2.245 1.00 88.44 346 LEU A N 1
ATOM 2668 C CA . LEU A 1 346 ? -2.148 -12.617 -3.014 1.00 88.44 346 LEU A CA 1
ATOM 2669 C C . LEU A 1 346 ? -2.679 -12.977 -4.406 1.00 88.44 346 LEU A C 1
ATOM 2671 O O . LEU A 1 346 ? -1.928 -12.927 -5.379 1.00 88.44 346 LEU A O 1
ATOM 2675 N N . SER A 1 347 ? -3.969 -13.309 -4.514 1.00 87.62 347 SER A N 1
ATOM 2676 C CA . SER A 1 347 ? -4.618 -13.585 -5.797 1.00 87.62 347 SER A CA 1
ATOM 2677 C C . SER A 1 347 ? -4.547 -12.383 -6.733 1.00 87.62 347 SER A C 1
ATOM 2679 O O . SER A 1 347 ? -4.286 -12.584 -7.911 1.00 87.62 347 SER A O 1
ATOM 2681 N N . VAL A 1 348 ? -4.738 -11.157 -6.231 1.00 90.06 348 VAL A N 1
ATOM 2682 C CA . VAL A 1 348 ? -4.565 -9.930 -7.028 1.00 90.06 348 VAL A CA 1
ATOM 2683 C C . VAL A 1 348 ? -3.096 -9.737 -7.401 1.00 90.06 348 VAL A C 1
ATOM 2685 O O . VAL A 1 348 ? -2.781 -9.552 -8.569 1.00 90.06 348 VAL A O 1
ATOM 2688 N N . ALA A 1 349 ? -2.169 -9.851 -6.445 1.00 90.06 349 ALA A N 1
ATOM 2689 C CA . ALA A 1 349 ? -0.739 -9.641 -6.703 1.00 90.06 349 ALA A CA 1
ATOM 2690 C C . ALA A 1 349 ? -0.135 -10.645 -7.706 1.00 90.06 349 ALA A C 1
ATOM 2692 O O . ALA A 1 349 ? 0.897 -10.373 -8.321 1.00 90.06 349 ALA A O 1
ATOM 2693 N N . THR A 1 350 ? -0.765 -11.812 -7.858 1.00 88.12 350 THR A N 1
ATOM 2694 C CA . THR A 1 350 ? -0.341 -12.892 -8.762 1.00 88.12 350 THR A CA 1
ATOM 2695 C C . THR A 1 350 ? -1.270 -13.081 -9.962 1.00 88.12 350 THR A C 1
ATOM 2697 O O . THR A 1 350 ? -1.073 -14.018 -10.741 1.00 88.12 350 THR A O 1
ATOM 2700 N N . ALA A 1 351 ? -2.260 -12.200 -10.132 1.00 87.62 351 ALA A N 1
ATOM 2701 C CA . ALA A 1 351 ? -3.184 -12.245 -11.253 1.00 87.62 351 ALA A CA 1
ATOM 2702 C C . ALA A 1 351 ? -2.453 -12.021 -12.589 1.00 87.62 351 ALA A C 1
ATOM 2704 O O . ALA A 1 351 ? -1.361 -11.453 -12.650 1.00 87.62 351 ALA A O 1
ATOM 2705 N N . ALA A 1 352 ? -3.042 -12.499 -13.686 1.00 82.94 352 ALA A N 1
ATOM 2706 C CA . ALA A 1 352 ? -2.417 -12.414 -15.009 1.00 82.94 352 ALA A CA 1
ATOM 2707 C C . ALA A 1 352 ? -2.285 -10.967 -15.524 1.00 82.94 352 ALA A C 1
ATOM 2709 O O . ALA A 1 352 ? -1.414 -10.680 -16.345 1.00 82.94 352 ALA A O 1
ATOM 2710 N N . ASP A 1 353 ? -3.156 -10.088 -15.043 1.00 82.38 353 ASP A N 1
ATOM 2711 C CA . ASP A 1 353 ? -3.232 -8.650 -15.285 1.00 82.38 353 ASP A CA 1
ATOM 2712 C C . ASP A 1 353 ? -2.489 -7.816 -14.228 1.00 82.38 353 ASP A C 1
ATOM 2714 O O . ASP A 1 353 ? -2.394 -6.599 -14.380 1.00 82.38 353 ASP A O 1
ATOM 2718 N N . ALA A 1 354 ? -1.898 -8.448 -13.206 1.00 87.25 354 ALA A N 1
ATOM 2719 C CA . ALA A 1 354 ? -1.148 -7.746 -12.173 1.00 87.25 354 ALA A CA 1
ATOM 2720 C C . ALA A 1 354 ? 0.017 -6.945 -12.794 1.00 87.25 354 ALA A C 1
ATOM 2722 O O . ALA A 1 354 ? 0.883 -7.512 -13.486 1.00 87.25 354 ALA A O 1
ATOM 2723 N N . PRO A 1 355 ? 0.088 -5.624 -12.549 1.00 87.88 355 PRO A N 1
ATOM 2724 C CA . PRO A 1 355 ? 1.032 -4.767 -13.244 1.00 87.88 355 PRO A CA 1
ATOM 2725 C C . PRO A 1 355 ? 2.463 -5.132 -12.870 1.00 87.88 355 PRO A C 1
ATOM 2727 O O . PRO A 1 355 ? 2.777 -5.408 -11.717 1.00 87.88 355 PRO A O 1
ATOM 2730 N N . ASN A 1 356 ? 3.359 -5.152 -13.856 1.00 88.19 356 ASN A N 1
ATOM 2731 C CA . ASN A 1 356 ? 4.777 -5.475 -13.670 1.00 88.19 356 ASN A CA 1
ATOM 2732 C C . ASN A 1 356 ? 5.074 -6.818 -12.966 1.00 88.19 356 ASN A C 1
ATOM 2734 O O . ASN A 1 356 ? 6.227 -7.049 -12.600 1.00 88.19 356 ASN A O 1
ATOM 2738 N N . ALA A 1 357 ? 4.108 -7.733 -12.811 1.00 88.81 357 ALA A N 1
ATOM 2739 C CA . ALA A 1 357 ? 4.306 -8.980 -12.067 1.00 88.81 357 ALA A CA 1
ATOM 2740 C C . ALA A 1 357 ? 5.440 -9.841 -12.641 1.00 88.81 357 ALA A C 1
ATOM 2742 O O . ALA A 1 357 ? 6.261 -10.383 -11.901 1.00 88.81 357 ALA A O 1
ATOM 2743 N N . ILE A 1 358 ? 5.556 -9.894 -13.972 1.00 84.81 358 ILE A N 1
ATOM 2744 C CA . ILE A 1 358 ? 6.668 -10.570 -14.653 1.00 84.81 358 ILE A CA 1
ATOM 2745 C C . ILE A 1 358 ? 8.000 -9.902 -14.290 1.00 84.81 358 ILE A C 1
ATOM 2747 O O . ILE A 1 358 ? 8.959 -10.585 -13.941 1.00 84.81 358 ILE A O 1
ATOM 2751 N N . CYS A 1 359 ? 8.075 -8.572 -14.345 1.00 85.88 359 CYS A N 1
ATOM 2752 C CA . CYS A 1 359 ? 9.291 -7.834 -14.013 1.00 85.88 359 CYS A CA 1
ATOM 2753 C C . CYS A 1 359 ? 9.686 -8.050 -12.547 1.00 85.88 359 CYS A C 1
ATOM 2755 O O . CYS A 1 359 ? 10.853 -8.314 -12.275 1.00 85.88 359 CYS A O 1
ATOM 2757 N N . LEU A 1 360 ? 8.717 -8.045 -11.626 1.00 89.50 360 LEU A N 1
ATOM 2758 C CA . LEU A 1 360 ? 8.939 -8.339 -10.211 1.00 89.50 360 LEU A CA 1
ATOM 2759 C C . LEU A 1 360 ? 9.466 -9.755 -9.993 1.00 89.50 360 LEU A C 1
ATOM 2761 O O . LEU A 1 360 ? 10.466 -9.939 -9.303 1.00 89.50 360 LEU A O 1
ATOM 2765 N N . PHE A 1 361 ? 8.841 -10.748 -10.623 1.00 87.75 361 PHE A N 1
ATOM 2766 C CA . PHE A 1 361 ? 9.278 -12.137 -10.547 1.00 87.75 361 PHE A CA 1
ATOM 2767 C C . PHE A 1 361 ? 10.744 -12.294 -10.972 1.00 87.75 361 PHE A C 1
ATOM 2769 O O . PHE A 1 361 ? 11.543 -12.892 -10.253 1.00 87.75 361 PHE A O 1
ATOM 2776 N N . TYR A 1 362 ? 11.124 -11.702 -12.107 1.00 85.06 362 TYR A N 1
ATOM 2777 C CA . TYR A 1 362 ? 12.508 -11.743 -12.583 1.00 85.06 362 TYR A CA 1
ATOM 2778 C C . TYR A 1 362 ? 13.475 -10.936 -11.709 1.00 85.06 362 TYR A C 1
ATOM 2780 O O . TYR A 1 362 ? 14.637 -11.326 -11.599 1.00 85.06 362 TYR A O 1
ATOM 2788 N N . SER A 1 363 ? 13.014 -9.854 -11.078 1.00 86.38 363 SER A N 1
ATOM 2789 C CA . SER A 1 363 ? 13.821 -9.056 -10.150 1.00 86.38 363 SER A CA 1
ATOM 2790 C C . SER A 1 363 ? 14.109 -9.776 -8.832 1.00 86.38 363 SER A C 1
ATOM 2792 O O . SER A 1 363 ? 15.177 -9.569 -8.268 1.00 86.38 363 SER A O 1
ATOM 2794 N N . LEU A 1 364 ? 13.185 -10.612 -8.343 1.00 86.69 364 LEU A N 1
ATOM 2795 C CA . LEU A 1 364 ? 13.320 -11.336 -7.070 1.00 86.69 364 LEU A CA 1
ATOM 2796 C C . LEU A 1 364 ? 14.064 -12.674 -7.187 1.00 86.69 364 LEU A C 1
ATOM 2798 O O . LEU A 1 364 ? 14.519 -13.209 -6.180 1.00 86.69 364 LEU A O 1
ATOM 2802 N N . LEU A 1 365 ? 14.163 -13.241 -8.391 1.00 81.81 365 LEU A N 1
ATOM 2803 C CA . LEU A 1 365 ? 14.802 -14.542 -8.620 1.00 81.81 365 LEU A CA 1
ATOM 2804 C C . LEU A 1 365 ? 16.340 -14.520 -8.603 1.00 81.81 365 LEU A C 1
ATOM 2806 O O . LEU A 1 365 ? 16.945 -15.594 -8.602 1.00 81.81 365 LEU A O 1
ATOM 2810 N N . ASN A 1 366 ? 16.958 -13.338 -8.638 1.00 63.22 366 ASN A N 1
ATOM 2811 C CA . ASN A 1 366 ? 18.404 -13.149 -8.794 1.00 63.22 366 ASN A CA 1
ATOM 2812 C C . ASN A 1 366 ? 18.994 -12.445 -7.576 1.00 63.22 366 ASN A C 1
ATOM 2814 O O . ASN A 1 366 ? 20.067 -12.900 -7.124 1.00 63.22 366 ASN A O 1
#